Protein AF-W2SUY1-F1 (afdb_monomer)

Sequence (324 aa):
MSIPQQDLQQLREFLSVYNILTEKCFGSCIRDYNSRNLTEAEDNCVSRCIDKQMRVNRRLMLVFAEQAPKILFKQGEPTPTDLASMSIVSEHGFRLDGRRPHQIRNISASLGTIRDAEGSAYFEQGGTKVLCVVYGPYEGKRSKQLEDRCVINCIFSMTRFAGVERRQRVRADRKSMEIERLIEKTFEGAVLTHLFPTSQIDIYCQILQSDGSHLAACVNAASLAMSDAGIPMKGLVAAATCSIVDGQPVVDVNQREETDILPRLTLATLRGEDEVVLVELQNRVHVDHLPALMAAAKDTCKGVHECICAVIVDRLHRGAYFHR

Foldseek 3Di:
DDDDPVVVVVVVVVVVVVVVLVVVLCVPQDDDPPDPDDDPRSVVSSVVSVVVVVVVVVVVVVVCVVCVVVVCVVPPPPDPVVVVPPQCADPVQAGPVRDHLLDFADKDKAWCPDVVALFWMWIDGPQWTKTKGKHDQDQDDPVPFAQQFEQEWEQEDEDQPQDPHRDDDDPDDVVRVVLRVQLRQLVVQWAPGRVRGNTYMYMYMYIPHAFDPRSQRRLQRRLRRCVSSVGDTPAGKHKWKWWDGPLAIGTHATPVRPDLAIKIWIWIDGPLDPHTRDIDIHHDDDPVSVVVNSVSRSVVSSVRNVVSVVNVVVVVVVDDPVPD

Secondary structure (DSSP, 8-state):
-PPPHHHHHHHHHHHHHHHHHHHHHHHHH----SSSS--HHHHHHHHHHHHHHHHHHHHHHHHHHHHHHHHHHHS-PPPTTTTT-S-SB-TTS-BTTS--TT-PPPEEEEE---SSSSEEEEEEETTEEEEEEEEEEEE--GGG--SSSPEEEEEEEE-TTSSSS-----TT-HHHHHHHHHHHHHHHHHB-GGGSTTEEEEEEEEEEE--S-HHHHHHHHHHHHHHHTT--BSS-EEEEEEEEETTEEEES--TTT--TTS-EEEEEEETTSS-EEEEEEES---GGGHHHHHHHHHHHHHHHHHHHHHHHHHHHHH--STT-

Structure (mmCIF, N/CA/C/O backbone):
data_AF-W2SUY1-F1
#
_entry.id   AF-W2SUY1-F1
#
loop_
_atom_site.group_PDB
_atom_site.id
_atom_site.type_symbol
_atom_site.label_atom_id
_atom_site.label_alt_id
_atom_site.label_comp_id
_atom_site.label_asym_id
_atom_site.label_entity_id
_atom_site.label_seq_id
_atom_site.pdbx_PDB_ins_code
_atom_site.Cartn_x
_atom_site.Cartn_y
_atom_site.Cartn_z
_atom_site.occupancy
_atom_site.B_iso_or_equiv
_atom_site.auth_seq_id
_atom_site.auth_comp_id
_atom_site.auth_asym_id
_atom_site.auth_atom_id
_atom_site.pdbx_PDB_model_num
ATOM 1 N N . MET A 1 1 ? 44.590 31.527 -37.963 1.00 44.78 1 MET A N 1
ATOM 2 C CA . MET A 1 1 ? 45.162 30.341 -37.293 1.00 44.78 1 MET A CA 1
ATOM 3 C C . MET A 1 1 ? 44.269 30.008 -36.110 1.00 44.78 1 MET A C 1
ATOM 5 O O . MET A 1 1 ? 44.266 30.753 -35.142 1.00 44.78 1 MET A O 1
ATOM 9 N N . SER A 1 2 ? 43.428 28.984 -36.235 1.00 51.03 2 SER A N 1
ATOM 10 C CA . SER A 1 2 ? 42.582 28.483 -35.146 1.00 51.03 2 SER A CA 1
ATOM 11 C C . SER A 1 2 ? 43.442 27.664 -34.184 1.00 51.03 2 SER A C 1
ATOM 13 O O . SER A 1 2 ? 44.033 26.672 -34.604 1.00 51.03 2 SER A O 1
ATOM 15 N N . ILE A 1 3 ? 43.539 28.090 -32.923 1.00 58.00 3 ILE A N 1
ATOM 16 C CA . ILE A 1 3 ? 44.247 27.336 -31.880 1.00 58.00 3 ILE A CA 1
ATOM 17 C C . ILE A 1 3 ? 43.438 26.053 -31.598 1.00 58.00 3 ILE A C 1
ATOM 19 O O . ILE A 1 3 ? 42.230 26.162 -31.361 1.00 58.00 3 ILE A O 1
ATOM 23 N N . PRO A 1 4 ? 44.045 24.854 -31.649 1.00 65.44 4 PRO A N 1
ATOM 24 C CA . PRO A 1 4 ? 43.375 23.596 -31.332 1.00 65.44 4 PRO A CA 1
ATOM 25 C C . PRO A 1 4 ? 42.751 23.619 -29.930 1.00 65.44 4 PRO A C 1
ATOM 27 O O . PRO A 1 4 ? 43.371 24.036 -28.955 1.00 65.44 4 PRO A O 1
ATOM 30 N N . GLN A 1 5 ? 41.518 23.128 -29.805 1.00 64.50 5 GLN A N 1
ATOM 31 C CA . GLN A 1 5 ? 40.768 23.097 -28.539 1.00 64.50 5 GLN A CA 1
ATOM 32 C C . GLN A 1 5 ? 41.479 22.287 -27.432 1.00 64.50 5 GLN A C 1
ATOM 34 O O . GLN A 1 5 ? 41.317 22.589 -26.250 1.00 64.50 5 GLN A O 1
ATOM 39 N N . GLN A 1 6 ? 42.301 21.303 -27.816 1.00 67.12 6 GLN A N 1
ATOM 40 C CA . GLN A 1 6 ? 43.134 20.510 -26.905 1.00 67.12 6 GLN A CA 1
ATOM 41 C C . GLN A 1 6 ? 44.219 21.346 -26.211 1.00 67.12 6 GLN A C 1
ATOM 43 O O . GLN A 1 6 ? 44.438 21.172 -25.012 1.00 67.12 6 GLN A O 1
ATOM 48 N N . ASP A 1 7 ? 44.828 22.307 -26.908 1.00 69.06 7 ASP A N 1
ATOM 49 C CA . ASP A 1 7 ? 45.896 23.145 -26.348 1.00 69.06 7 ASP A CA 1
ATOM 50 C C . ASP A 1 7 ? 45.347 24.098 -25.276 1.00 69.06 7 ASP A C 1
ATOM 52 O O . ASP A 1 7 ? 45.981 24.354 -24.251 1.00 69.06 7 ASP A O 1
ATOM 56 N N . LEU A 1 8 ? 44.112 24.575 -25.464 1.00 74.88 8 LEU A N 1
ATOM 57 C CA . LEU A 1 8 ? 43.411 25.405 -24.481 1.00 74.88 8 LEU A CA 1
ATOM 58 C C . LEU A 1 8 ? 43.045 24.629 -23.211 1.00 74.88 8 LEU A C 1
ATOM 60 O O . LEU A 1 8 ? 43.051 25.199 -22.117 1.00 74.88 8 LEU A O 1
ATOM 64 N N . GLN A 1 9 ? 42.730 23.340 -23.338 1.00 73.50 9 GLN A N 1
ATOM 65 C CA . GLN A 1 9 ? 42.424 22.488 -22.193 1.00 73.50 9 GLN A CA 1
ATOM 66 C C . GLN A 1 9 ? 43.688 22.152 -21.395 1.00 73.50 9 GLN A C 1
ATOM 68 O O . GLN A 1 9 ? 43.698 22.331 -20.177 1.00 73.50 9 GLN A O 1
ATOM 73 N N . GLN A 1 10 ? 44.777 21.794 -22.078 1.00 76.94 10 GLN A N 1
ATOM 74 C CA . GLN A 1 10 ? 46.079 21.573 -21.442 1.00 76.94 10 GLN A CA 1
ATOM 75 C C . GLN A 1 10 ? 46.584 22.825 -20.714 1.00 76.94 10 GLN A C 1
ATOM 77 O O . GLN A 1 10 ? 47.087 22.734 -19.594 1.00 76.94 10 GLN A O 1
ATOM 82 N N . LEU A 1 11 ? 46.391 24.010 -21.302 1.00 80.75 11 LEU A N 1
ATOM 83 C CA . LEU A 1 11 ? 46.755 25.274 -20.665 1.00 80.75 11 LEU A CA 1
ATOM 84 C C . LEU A 1 11 ? 45.936 25.539 -19.391 1.00 80.75 11 LEU A C 1
ATOM 86 O O . LEU A 1 11 ? 46.492 25.970 -18.382 1.00 80.75 11 LEU A O 1
ATOM 90 N N . ARG A 1 12 ? 44.625 25.264 -19.407 1.00 80.44 12 ARG A N 1
ATOM 91 C CA . ARG A 1 12 ? 43.763 25.405 -18.218 1.00 80.44 12 ARG A CA 1
ATOM 92 C C . ARG A 1 12 ? 44.174 24.453 -17.100 1.00 80.44 12 ARG A C 1
ATOM 94 O O . ARG A 1 12 ? 44.251 24.870 -15.945 1.00 80.44 12 ARG A O 1
ATOM 101 N N . GLU A 1 13 ? 44.463 23.202 -17.439 1.00 78.25 13 GLU A N 1
ATOM 102 C CA . GLU A 1 13 ? 44.927 22.199 -16.481 1.00 78.25 13 GLU A CA 1
ATOM 103 C C . GLU A 1 13 ? 46.275 22.606 -15.875 1.00 78.25 13 GLU A C 1
ATOM 105 O O . GLU A 1 13 ? 46.415 22.624 -14.650 1.00 78.25 13 GLU A O 1
ATOM 110 N N . PHE A 1 14 ? 47.222 23.056 -16.701 1.00 84.06 14 PHE A N 1
ATOM 111 C CA . PHE A 1 14 ? 48.508 23.571 -16.237 1.00 84.06 14 PHE A CA 1
ATOM 112 C C . PHE A 1 14 ? 48.348 24.753 -15.274 1.00 84.06 14 PHE A C 1
ATOM 114 O O . PHE A 1 14 ? 48.927 24.742 -14.187 1.00 84.06 14 PHE A O 1
ATOM 121 N N . LEU A 1 15 ? 47.527 25.746 -15.630 1.00 84.81 15 LEU A N 1
ATOM 122 C CA . LEU A 1 15 ? 47.282 26.915 -14.782 1.00 84.81 15 LEU A CA 1
ATOM 123 C C . LEU A 1 15 ? 46.632 26.529 -13.448 1.00 84.81 15 LEU A C 1
ATOM 125 O O . LEU A 1 15 ? 46.989 27.084 -12.411 1.00 84.81 15 LEU A O 1
ATOM 129 N N . SER A 1 16 ? 45.721 25.552 -13.446 1.00 82.56 16 SER A N 1
ATOM 130 C CA . SER A 1 16 ? 45.092 25.069 -12.212 1.00 82.56 16 SER A CA 1
ATOM 131 C C . SER A 1 16 ? 46.102 24.409 -11.266 1.00 82.56 16 SER A C 1
ATOM 133 O O . SER A 1 16 ? 46.131 24.718 -10.074 1.00 82.56 16 SER A O 1
ATOM 135 N N . VAL A 1 17 ? 46.990 23.564 -11.801 1.00 81.25 17 VAL A N 1
ATOM 136 C CA . VAL A 1 17 ? 48.039 22.894 -11.022 1.00 81.25 17 VAL A CA 1
ATOM 137 C C . VAL A 1 17 ? 49.064 23.907 -10.526 1.00 81.25 17 VAL A C 1
ATOM 139 O O . VAL A 1 17 ? 49.466 23.837 -9.365 1.00 81.25 17 VAL A O 1
ATOM 142 N N . TYR A 1 18 ? 49.449 24.864 -11.373 1.00 85.69 18 TYR A N 1
ATOM 143 C CA . TYR A 1 18 ? 50.365 25.939 -11.011 1.00 85.69 18 TYR A CA 1
ATOM 144 C C . TYR A 1 18 ? 49.817 26.765 -9.844 1.00 85.69 18 TYR A C 1
ATOM 146 O O . TYR A 1 18 ? 50.517 26.929 -8.850 1.00 85.69 18 TYR A O 1
ATOM 154 N N . ASN A 1 19 ? 48.556 27.202 -9.912 1.00 86.69 19 ASN A N 1
ATOM 155 C CA . ASN A 1 19 ? 47.935 28.015 -8.862 1.00 86.69 19 ASN A CA 1
ATOM 156 C C . ASN A 1 19 ? 47.835 27.272 -7.519 1.00 86.69 19 ASN A C 1
ATOM 158 O O . ASN A 1 19 ? 48.139 27.835 -6.472 1.00 86.69 19 ASN A O 1
ATOM 162 N N . ILE A 1 20 ? 47.464 25.988 -7.537 1.00 85.00 20 ILE A N 1
ATOM 163 C CA . ILE A 1 20 ? 47.388 25.177 -6.310 1.00 85.00 20 ILE A CA 1
ATOM 164 C C . ILE A 1 20 ? 48.783 24.951 -5.714 1.00 85.00 20 ILE A C 1
ATOM 166 O O . ILE A 1 20 ? 48.956 24.917 -4.493 1.00 85.00 20 ILE A O 1
ATOM 170 N N . LEU A 1 21 ? 49.785 24.746 -6.572 1.00 86.69 21 LEU A N 1
ATOM 171 C CA . LEU A 1 21 ? 51.160 24.527 -6.148 1.00 86.69 21 LEU A CA 1
ATOM 172 C C . LEU A 1 21 ? 51.747 25.790 -5.514 1.00 86.69 21 LEU A C 1
ATOM 174 O O . LEU A 1 21 ? 52.323 25.704 -4.431 1.00 86.69 21 LEU A O 1
ATOM 178 N N . THR A 1 22 ? 51.580 26.947 -6.157 1.00 85.94 22 THR A N 1
ATOM 179 C CA . THR A 1 22 ? 52.107 28.221 -5.655 1.00 85.94 22 THR A CA 1
ATOM 180 C C . THR A 1 22 ? 51.488 28.591 -4.315 1.00 85.94 22 THR A C 1
ATOM 182 O O . THR A 1 22 ? 52.229 28.938 -3.399 1.00 85.94 22 THR A O 1
ATOM 185 N N . GLU A 1 23 ? 50.176 28.422 -4.145 1.00 88.94 23 GLU A N 1
ATOM 186 C CA . GLU A 1 23 ? 49.492 28.685 -2.875 1.00 88.94 23 GLU A CA 1
ATOM 187 C C . GLU A 1 23 ? 50.017 27.787 -1.739 1.00 88.94 23 GLU A C 1
ATOM 189 O O . GLU A 1 23 ? 50.346 28.264 -0.650 1.00 88.94 23 GLU A O 1
ATOM 194 N N . LYS A 1 24 ? 50.180 26.483 -1.995 1.00 87.31 24 LYS A N 1
ATOM 195 C CA . LYS A 1 24 ? 50.698 25.538 -0.990 1.00 87.31 24 LYS A CA 1
ATOM 196 C C . LYS A 1 24 ? 52.158 25.783 -0.639 1.00 87.31 24 LYS A C 1
ATOM 198 O O . LYS A 1 24 ? 52.524 25.691 0.536 1.00 87.31 24 LYS A O 1
ATOM 203 N N . CYS A 1 25 ? 52.993 26.068 -1.637 1.00 88.50 25 CYS A N 1
ATOM 204 C CA . CYS A 1 25 ? 54.396 26.399 -1.416 1.00 88.50 25 CYS A CA 1
ATOM 205 C C . CYS A 1 25 ? 54.522 27.707 -0.633 1.00 88.50 25 CYS A C 1
ATOM 207 O O . CYS A 1 25 ? 55.305 27.758 0.312 1.00 88.50 25 CYS A O 1
ATOM 209 N N . PHE A 1 26 ? 53.699 28.709 -0.945 1.00 89.00 26 PHE A N 1
ATOM 210 C CA . PHE A 1 26 ? 53.655 29.963 -0.203 1.00 89.00 26 PHE A CA 1
ATOM 211 C C . PHE A 1 26 ? 53.277 29.736 1.264 1.00 89.00 26 PHE A C 1
ATOM 213 O O . PHE A 1 26 ? 54.051 30.086 2.149 1.00 89.00 26 PHE A O 1
ATOM 220 N N . GLY A 1 27 ? 52.164 29.045 1.535 1.00 86.75 27 GLY A N 1
ATOM 221 C CA . GLY A 1 27 ? 51.700 28.813 2.908 1.00 86.75 27 GLY A CA 1
ATOM 222 C C . GLY A 1 27 ? 52.600 27.907 3.757 1.00 86.75 27 GLY A C 1
ATOM 223 O O . GLY A 1 27 ? 52.560 27.981 4.982 1.00 86.75 27 GLY A O 1
ATOM 224 N N . SER A 1 28 ? 53.408 27.043 3.133 1.00 87.00 28 SER A N 1
ATOM 225 C CA . SER A 1 28 ? 54.232 26.067 3.866 1.00 87.00 28 SER A CA 1
ATOM 226 C C . SER A 1 28 ? 55.699 26.474 4.007 1.00 87.00 28 SER A C 1
ATOM 228 O O . SER A 1 28 ? 56.339 26.112 5.001 1.00 87.00 28 SER A O 1
ATOM 230 N N . CYS A 1 29 ? 56.247 27.164 3.002 1.00 89.12 29 CYS A N 1
ATOM 231 C CA . CYS A 1 29 ? 57.677 27.446 2.914 1.00 89.12 29 CYS A CA 1
ATOM 232 C C . CYS A 1 29 ? 58.042 28.909 3.144 1.00 89.12 29 CYS A C 1
ATOM 234 O O . CYS A 1 29 ? 59.145 29.130 3.629 1.00 89.12 29 CYS A O 1
ATOM 236 N N . ILE A 1 30 ? 57.168 29.878 2.846 1.00 89.38 30 ILE A N 1
ATOM 237 C CA . ILE A 1 30 ? 57.475 31.294 3.084 1.00 89.38 30 ILE A CA 1
ATOM 238 C C . ILE A 1 30 ? 57.131 31.635 4.532 1.00 89.38 30 ILE A C 1
ATOM 240 O O . ILE A 1 30 ? 56.016 31.399 5.000 1.00 89.38 30 ILE A O 1
ATOM 244 N N . ARG A 1 31 ? 58.120 32.145 5.263 1.00 83.50 31 ARG A N 1
ATOM 245 C CA . ARG A 1 31 ? 58.019 32.465 6.692 1.00 83.50 31 ARG A CA 1
ATOM 246 C C . ARG A 1 31 ? 58.513 33.869 7.002 1.00 83.50 31 ARG A C 1
ATOM 248 O O . ARG A 1 31 ? 58.018 34.463 7.957 1.00 83.50 31 ARG A O 1
ATOM 255 N N . ASP A 1 32 ? 59.466 34.378 6.228 1.00 81.88 32 ASP A N 1
ATOM 256 C CA . ASP A 1 32 ? 59.996 35.724 6.377 1.00 81.88 32 ASP A CA 1
ATOM 257 C C . ASP A 1 32 ? 59.305 36.679 5.392 1.00 81.88 32 ASP A C 1
ATOM 259 O O . ASP A 1 32 ? 59.237 36.434 4.190 1.00 81.88 32 ASP A O 1
ATOM 263 N N . TYR A 1 33 ? 58.770 37.780 5.918 1.00 84.75 33 TYR A N 1
ATOM 264 C CA . TYR A 1 33 ? 58.083 38.821 5.144 1.00 84.75 33 TYR A CA 1
ATOM 265 C C . TYR A 1 33 ? 58.859 40.143 5.140 1.00 84.75 33 TYR A C 1
ATOM 267 O O . TYR A 1 33 ? 58.363 41.157 4.651 1.00 84.75 33 TYR A O 1
ATOM 275 N N . ASN A 1 34 ? 60.078 40.151 5.687 1.00 85.25 34 ASN A N 1
ATOM 276 C CA . ASN A 1 34 ? 60.884 41.362 5.822 1.00 85.25 34 ASN A CA 1
ATOM 277 C C . ASN A 1 34 ? 61.605 41.759 4.527 1.00 85.25 34 ASN A C 1
ATOM 279 O O . ASN A 1 34 ? 62.177 42.846 4.449 1.00 85.25 34 ASN A O 1
ATOM 283 N N . SER A 1 35 ? 61.589 40.905 3.499 1.00 80.38 35 SER A N 1
ATOM 284 C CA . SER A 1 35 ? 62.197 41.202 2.206 1.00 80.38 35 SER A CA 1
ATOM 285 C C . SER A 1 35 ? 61.347 40.682 1.046 1.00 80.38 35 SER A C 1
ATOM 287 O O . SER A 1 35 ? 60.518 39.792 1.204 1.00 80.38 35 SER A O 1
ATOM 289 N N . ARG A 1 36 ? 61.535 41.269 -0.141 1.00 79.50 36 ARG A N 1
ATOM 290 C CA . ARG A 1 36 ? 60.794 40.895 -1.357 1.00 79.50 36 ARG A CA 1
ATOM 291 C C . ARG A 1 36 ? 61.316 39.606 -2.008 1.00 79.50 36 ARG A C 1
ATOM 293 O O . ARG A 1 36 ? 60.629 39.042 -2.855 1.00 79.50 36 ARG A O 1
ATOM 300 N N . ASN A 1 37 ? 62.519 39.171 -1.642 1.00 84.69 37 ASN A N 1
ATOM 301 C CA . ASN A 1 37 ? 63.161 37.991 -2.210 1.00 84.69 37 ASN A CA 1
ATOM 302 C C . ASN A 1 37 ? 63.111 36.839 -1.205 1.00 84.69 37 ASN A C 1
ATOM 304 O O . ASN A 1 37 ? 63.137 37.064 0.001 1.00 84.69 37 ASN A O 1
ATOM 308 N N . LEU A 1 38 ? 63.070 35.609 -1.713 1.00 83.69 38 LEU A N 1
ATOM 309 C CA . LEU A 1 38 ? 63.159 34.420 -0.872 1.00 83.69 38 LEU A CA 1
ATOM 310 C C . LEU A 1 38 ? 64.542 34.336 -0.229 1.00 83.69 38 LEU A C 1
ATOM 312 O O . LEU A 1 38 ? 65.559 34.562 -0.889 1.00 83.69 38 LEU A O 1
ATOM 316 N N . THR A 1 39 ? 64.578 33.972 1.048 1.00 88.06 39 THR A N 1
ATOM 317 C CA . THR A 1 39 ? 65.831 33.592 1.705 1.00 88.06 39 THR A CA 1
ATOM 318 C C . THR A 1 39 ? 66.302 32.223 1.199 1.00 88.06 39 THR A C 1
ATOM 320 O O . THR A 1 39 ? 65.501 31.405 0.746 1.00 88.06 39 THR A O 1
ATOM 323 N N . GLU A 1 40 ? 67.600 31.917 1.305 1.00 87.19 40 GLU A N 1
ATOM 324 C CA . GLU A 1 40 ? 68.147 30.625 0.842 1.00 87.19 40 GLU A CA 1
ATOM 325 C C . GLU A 1 40 ? 67.468 29.411 1.503 1.00 87.19 40 GLU A C 1
ATOM 327 O O . GLU A 1 40 ? 67.333 28.347 0.896 1.00 87.19 40 GLU A O 1
ATOM 332 N N . ALA A 1 41 ? 67.010 29.549 2.751 1.00 86.75 41 ALA A N 1
ATOM 333 C CA . ALA A 1 41 ? 66.275 28.497 3.449 1.00 86.75 41 ALA A CA 1
ATOM 334 C C . ALA A 1 41 ? 64.871 28.273 2.856 1.00 86.75 41 ALA A C 1
ATOM 336 O O . ALA A 1 41 ? 64.421 27.129 2.741 1.00 86.75 41 ALA A O 1
ATOM 337 N N . GLU A 1 42 ? 64.190 29.348 2.457 1.00 89.88 42 GLU A N 1
ATOM 338 C CA . GLU A 1 42 ? 62.865 29.292 1.834 1.00 89.88 42 GLU A CA 1
ATOM 339 C C . GLU A 1 42 ? 62.948 28.756 0.408 1.00 89.88 42 GLU A C 1
ATOM 341 O O . GLU A 1 42 ? 62.149 27.897 0.045 1.00 89.88 42 GLU A O 1
ATOM 346 N N . ASP A 1 43 ? 63.953 29.165 -0.368 1.00 89.75 43 ASP A N 1
ATOM 347 C CA . ASP A 1 43 ? 64.154 28.689 -1.741 1.00 89.75 43 ASP A CA 1
ATOM 348 C C . ASP A 1 43 ? 64.441 27.175 -1.788 1.00 89.75 43 ASP A C 1
ATOM 350 O O . ASP A 1 43 ? 63.826 26.410 -2.544 1.00 89.75 43 ASP A O 1
ATOM 354 N N . ASN A 1 44 ? 65.276 26.697 -0.858 1.00 91.50 44 ASN A N 1
ATOM 355 C CA . ASN A 1 44 ? 65.507 25.267 -0.654 1.00 91.50 44 ASN A CA 1
ATOM 356 C C . ASN A 1 44 ? 64.234 24.518 -0.215 1.00 91.50 44 ASN A C 1
ATOM 358 O O . ASN A 1 44 ? 64.015 23.371 -0.623 1.00 91.50 44 ASN A O 1
ATOM 362 N N . CYS A 1 45 ? 63.383 25.137 0.612 1.00 90.75 45 CYS A N 1
ATOM 363 C CA . CYS A 1 45 ? 62.099 24.557 1.009 1.00 90.75 45 CYS A CA 1
ATOM 364 C C . CYS A 1 45 ? 61.140 24.462 -0.179 1.00 90.75 45 CYS A C 1
ATOM 366 O O . CYS A 1 45 ? 60.576 23.391 -0.412 1.00 90.75 45 CYS A O 1
ATOM 368 N N . VAL A 1 46 ? 60.977 25.546 -0.944 1.00 91.06 46 VAL A N 1
ATOM 369 C CA . VAL A 1 46 ? 60.079 25.618 -2.104 1.00 91.06 46 VAL A CA 1
ATOM 370 C C . VAL A 1 46 ? 60.473 24.564 -3.135 1.00 91.06 46 VAL A C 1
ATOM 372 O O . VAL A 1 46 ? 59.622 23.769 -3.533 1.00 91.06 46 VAL A O 1
ATOM 375 N N . SER A 1 47 ? 61.760 24.453 -3.468 1.00 89.50 47 SER A N 1
ATOM 376 C CA . SER A 1 47 ? 62.264 23.447 -4.414 1.00 89.50 47 SER A CA 1
ATOM 377 C C . SER A 1 47 ? 61.946 22.012 -3.969 1.00 89.50 47 SER A C 1
ATOM 379 O O . SER A 1 47 ? 61.408 21.211 -4.737 1.00 89.50 47 SER A O 1
ATOM 381 N N . ARG A 1 48 ? 62.176 21.686 -2.688 1.00 90.94 48 ARG A N 1
ATOM 382 C CA . ARG A 1 48 ? 61.832 20.364 -2.130 1.00 90.94 48 ARG A CA 1
ATOM 383 C C . ARG A 1 48 ? 60.321 20.127 -2.064 1.00 90.94 48 ARG A C 1
ATOM 385 O O . ARG A 1 48 ? 59.872 18.990 -2.216 1.00 90.94 48 ARG A O 1
ATOM 392 N N . CYS A 1 49 ? 59.539 21.175 -1.815 1.00 90.56 49 CYS A N 1
ATOM 393 C CA . CYS A 1 49 ? 58.082 21.116 -1.747 1.00 90.56 49 CYS A CA 1
ATOM 394 C C . CYS A 1 49 ? 57.477 20.821 -3.127 1.00 90.56 49 CYS A C 1
ATOM 396 O O . CYS A 1 49 ? 56.647 19.917 -3.246 1.00 90.56 49 CYS A O 1
ATOM 398 N N . ILE A 1 50 ? 57.968 21.495 -4.172 1.00 89.12 50 ILE A N 1
ATOM 399 C CA . ILE A 1 50 ? 57.573 21.264 -5.567 1.00 89.12 50 ILE A CA 1
ATOM 400 C C . ILE A 1 50 ? 57.890 19.828 -5.985 1.00 89.12 50 ILE A C 1
ATOM 402 O O . ILE A 1 50 ? 57.002 19.114 -6.456 1.00 89.12 50 ILE A O 1
ATOM 406 N N . ASP A 1 51 ? 59.114 19.363 -5.734 1.00 88.94 51 ASP A N 1
ATOM 407 C CA . ASP A 1 51 ? 59.521 17.992 -6.050 1.00 88.94 51 ASP A CA 1
ATOM 408 C C . ASP A 1 51 ? 58.646 16.952 -5.350 1.00 88.94 51 ASP A C 1
ATOM 410 O O . ASP A 1 51 ? 58.224 15.955 -5.948 1.00 88.94 51 ASP A O 1
ATOM 414 N N . LYS A 1 52 ? 58.344 17.180 -4.069 1.00 89.06 52 LYS A N 1
ATOM 415 C CA . LYS A 1 52 ? 57.466 16.300 -3.300 1.00 89.06 52 LYS A CA 1
ATOM 416 C C . LYS A 1 52 ? 56.060 16.284 -3.894 1.00 89.06 52 LYS A C 1
ATOM 418 O O . LYS A 1 52 ? 55.499 15.202 -4.065 1.00 89.06 52 LYS A O 1
ATOM 423 N N . GLN A 1 53 ? 55.516 17.443 -4.255 1.00 84.75 53 GLN A N 1
ATOM 424 C CA . GLN A 1 53 ? 54.178 17.553 -4.827 1.00 84.75 53 GLN A CA 1
ATOM 425 C C . GLN A 1 53 ? 54.084 16.875 -6.201 1.00 84.75 53 GLN A C 1
ATOM 427 O O . GLN A 1 53 ? 53.133 16.133 -6.449 1.00 84.75 53 GLN A O 1
ATOM 432 N N . MET A 1 54 ? 55.095 17.031 -7.061 1.00 84.62 54 MET A N 1
ATOM 433 C CA . MET A 1 54 ? 55.139 16.358 -8.364 1.00 84.62 54 MET A CA 1
ATOM 434 C C . MET A 1 54 ? 55.249 14.836 -8.222 1.00 84.62 54 MET A C 1
ATOM 436 O O . MET A 1 54 ? 54.559 14.094 -8.924 1.00 84.62 54 MET A O 1
ATOM 440 N N . ARG A 1 55 ? 56.050 14.339 -7.267 1.00 86.44 55 ARG A N 1
ATOM 441 C CA . ARG A 1 55 ? 56.144 12.895 -6.981 1.00 86.44 55 ARG A CA 1
ATOM 442 C C . ARG A 1 55 ? 54.835 12.326 -6.440 1.00 86.44 55 ARG A C 1
ATOM 444 O O . ARG A 1 55 ? 54.451 11.226 -6.835 1.00 86.44 55 ARG A O 1
ATOM 451 N N . VAL A 1 56 ? 54.146 13.060 -5.563 1.00 83.81 56 VAL A N 1
ATOM 452 C CA . VAL A 1 56 ? 52.836 12.660 -5.030 1.00 83.81 56 VAL A CA 1
ATOM 453 C C . VAL A 1 56 ? 51.796 12.624 -6.142 1.00 83.81 56 VAL A C 1
ATOM 455 O O . VAL A 1 56 ? 51.159 11.590 -6.306 1.00 83.81 56 VAL A O 1
ATOM 458 N N . ASN A 1 57 ? 51.680 13.679 -6.953 1.00 79.06 57 ASN A N 1
ATOM 459 C CA . ASN A 1 57 ? 50.736 13.716 -8.072 1.00 79.06 57 ASN A CA 1
ATOM 460 C C . ASN A 1 57 ? 51.001 12.584 -9.074 1.00 79.06 57 ASN A C 1
ATOM 462 O O . ASN A 1 57 ? 50.073 11.880 -9.464 1.00 79.06 57 ASN A O 1
ATOM 466 N N . ARG A 1 58 ? 52.269 12.322 -9.424 1.00 82.19 58 ARG A N 1
ATOM 467 C CA . ARG A 1 58 ? 52.635 11.203 -10.308 1.00 82.19 58 ARG A CA 1
ATOM 468 C C . ARG A 1 58 ? 52.239 9.849 -9.718 1.00 82.19 58 ARG A C 1
ATOM 470 O O . ARG A 1 58 ? 51.706 9.003 -10.430 1.00 82.19 58 ARG A O 1
ATOM 477 N N . ARG A 1 59 ? 52.478 9.634 -8.421 1.00 84.06 59 ARG A N 1
ATOM 478 C CA . ARG A 1 59 ? 52.102 8.389 -7.735 1.00 84.06 59 ARG A CA 1
ATOM 479 C C . ARG A 1 59 ? 50.586 8.235 -7.635 1.00 84.06 59 ARG A C 1
ATOM 481 O O . ARG A 1 59 ? 50.088 7.133 -7.824 1.00 84.06 59 ARG A O 1
ATOM 488 N N . LEU A 1 60 ? 49.865 9.325 -7.381 1.00 81.69 60 LEU A N 1
ATOM 489 C CA . LEU A 1 60 ? 48.408 9.334 -7.304 1.00 81.69 60 LEU A CA 1
ATOM 490 C C . LEU A 1 60 ? 47.788 8.974 -8.658 1.00 81.69 60 LEU A C 1
ATOM 492 O O . LEU A 1 60 ? 46.895 8.141 -8.697 1.00 81.69 60 LEU A O 1
ATOM 496 N N . MET A 1 61 ? 48.329 9.503 -9.761 1.00 76.88 61 MET A N 1
ATOM 497 C CA . MET A 1 61 ? 47.885 9.162 -11.120 1.00 76.88 61 MET A CA 1
ATOM 498 C C . MET A 1 61 ? 48.125 7.690 -11.467 1.00 76.88 61 MET A C 1
ATOM 500 O O . MET A 1 61 ? 47.267 7.061 -12.077 1.00 76.88 61 MET A O 1
ATOM 504 N N . LEU A 1 62 ? 49.254 7.112 -11.043 1.00 80.19 62 LEU A N 1
ATOM 505 C CA . LEU A 1 62 ? 49.533 5.684 -11.244 1.00 80.19 62 LEU A CA 1
ATOM 506 C C . LEU A 1 62 ? 48.575 4.794 -10.443 1.00 80.19 62 LEU A C 1
ATOM 508 O O . LEU A 1 62 ? 48.034 3.834 -10.982 1.00 80.19 62 LEU A O 1
ATOM 512 N N . VAL A 1 63 ? 48.324 5.136 -9.176 1.00 80.56 63 VAL A N 1
ATOM 513 C CA . VAL A 1 63 ? 47.359 4.409 -8.337 1.00 80.56 63 VAL A CA 1
ATOM 514 C C . VAL A 1 63 ? 45.942 4.565 -8.887 1.00 80.56 63 VAL A C 1
ATOM 516 O O . VAL A 1 63 ? 45.197 3.593 -8.906 1.00 80.56 63 VAL A O 1
ATOM 519 N N . PHE A 1 64 ? 45.577 5.747 -9.388 1.00 75.81 64 PHE A N 1
ATOM 520 C CA . PHE A 1 64 ? 44.282 5.978 -10.021 1.00 75.81 64 PHE A CA 1
ATOM 521 C C . PHE A 1 64 ? 44.135 5.148 -11.300 1.00 75.81 64 PHE A C 1
ATOM 523 O O . PHE A 1 64 ? 43.128 4.475 -11.460 1.00 75.81 64 PHE A O 1
ATOM 530 N N . ALA A 1 65 ? 45.154 5.095 -12.162 1.00 75.75 65 ALA A N 1
ATOM 531 C CA . ALA A 1 65 ? 45.136 4.255 -13.360 1.00 75.75 65 ALA A CA 1
ATOM 532 C C . ALA A 1 65 ? 45.006 2.753 -13.034 1.00 75.75 65 ALA A C 1
ATOM 534 O O . ALA A 1 65 ? 44.364 2.015 -13.777 1.00 75.75 65 ALA A O 1
ATOM 535 N N . GLU A 1 66 ? 45.577 2.296 -11.915 1.00 76.12 66 GLU A N 1
ATOM 536 C CA . GLU A 1 66 ? 45.515 0.890 -11.502 1.00 76.12 66 GLU A CA 1
ATOM 537 C C . GLU A 1 66 ? 44.225 0.525 -10.741 1.00 76.12 66 GLU A C 1
ATOM 539 O O . GLU A 1 66 ? 43.721 -0.597 -10.849 1.00 76.12 66 GLU A O 1
ATOM 544 N N . GLN A 1 67 ? 43.689 1.451 -9.940 1.00 71.62 67 GLN A N 1
ATOM 545 C CA . GLN A 1 67 ? 42.525 1.214 -9.083 1.00 71.62 67 GLN A CA 1
ATOM 546 C C . GLN A 1 67 ? 41.202 1.642 -9.709 1.00 71.62 67 GLN A C 1
ATOM 548 O O . GLN A 1 67 ? 40.193 1.005 -9.414 1.00 71.62 67 GLN A O 1
ATOM 553 N N . ALA A 1 68 ? 41.185 2.649 -10.588 1.00 66.44 68 ALA A N 1
ATOM 554 C CA . ALA A 1 68 ? 39.979 3.078 -11.292 1.00 66.44 68 ALA A CA 1
ATOM 555 C C . ALA A 1 68 ? 39.262 1.903 -11.973 1.00 66.44 68 ALA A C 1
ATOM 557 O O . ALA A 1 68 ? 38.093 1.703 -11.653 1.00 66.44 68 ALA A O 1
ATOM 558 N N . PRO A 1 69 ? 39.918 1.044 -12.784 1.00 58.75 69 PRO A N 1
ATOM 559 C CA . PRO A 1 69 ? 39.234 -0.110 -13.361 1.00 58.75 69 PRO A CA 1
ATOM 560 C C . PRO A 1 69 ? 38.741 -1.092 -12.285 1.00 58.75 69 PRO A C 1
ATOM 562 O O . PRO A 1 69 ? 37.649 -1.627 -12.404 1.00 58.75 69 PRO A O 1
ATOM 565 N N . LYS A 1 70 ? 39.469 -1.300 -11.181 1.00 64.25 70 LYS A N 1
ATOM 566 C CA . LYS A 1 70 ? 39.052 -2.229 -10.107 1.00 64.25 70 LYS A CA 1
ATOM 567 C C . LYS A 1 70 ? 37.827 -1.732 -9.321 1.00 64.25 70 LYS A C 1
ATOM 569 O O . LYS A 1 70 ? 37.063 -2.556 -8.822 1.00 64.25 70 LYS A O 1
ATOM 574 N N . ILE A 1 71 ? 37.643 -0.417 -9.205 1.00 58.00 71 ILE A N 1
ATOM 575 C CA . ILE A 1 71 ? 36.462 0.212 -8.593 1.00 58.00 71 ILE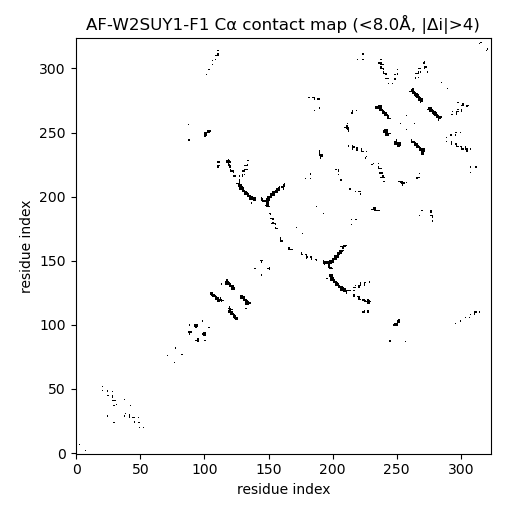 A CA 1
ATOM 576 C C . ILE A 1 71 ? 35.297 0.222 -9.599 1.00 58.00 71 ILE A C 1
ATOM 578 O O . ILE A 1 71 ? 34.205 -0.212 -9.243 1.00 58.00 71 ILE A O 1
ATOM 582 N N . LEU A 1 72 ? 35.565 0.566 -10.865 1.00 51.12 72 LEU A N 1
ATOM 583 C CA . LEU A 1 72 ? 34.613 0.517 -11.988 1.00 51.12 72 LEU A CA 1
ATOM 584 C C . LEU A 1 72 ? 34.106 -0.897 -12.325 1.00 51.12 72 LEU A C 1
ATOM 586 O O . LEU A 1 72 ? 33.019 -1.027 -12.858 1.00 51.12 72 LEU A O 1
ATOM 590 N N . PHE A 1 73 ? 34.854 -1.965 -12.032 1.00 49.62 73 PHE A N 1
ATOM 591 C CA . PHE A 1 73 ? 34.3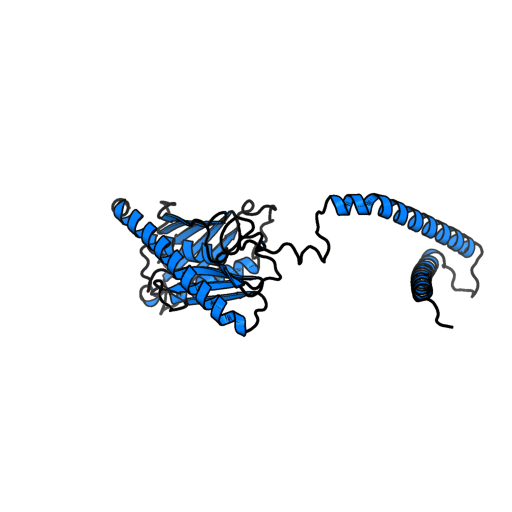82 -3.346 -12.226 1.00 49.62 73 PHE A CA 1
ATOM 592 C C . PHE A 1 73 ? 33.700 -3.940 -10.980 1.00 49.62 73 PHE A C 1
ATOM 594 O O . PHE A 1 73 ? 32.981 -4.931 -11.097 1.00 49.62 73 PHE A O 1
ATOM 601 N N . LYS A 1 74 ? 33.908 -3.369 -9.781 1.00 53.03 74 LYS A N 1
ATOM 602 C CA . LYS A 1 74 ? 33.183 -3.770 -8.556 1.00 53.03 74 LYS A CA 1
ATOM 603 C C . LYS A 1 74 ? 31.857 -3.035 -8.389 1.00 53.03 74 LYS A C 1
ATOM 605 O O . LYS A 1 74 ? 30.941 -3.586 -7.785 1.00 53.03 74 LYS A O 1
ATOM 610 N N . GLN A 1 75 ? 31.751 -1.830 -8.932 1.00 44.34 75 GLN A N 1
ATOM 611 C CA . GLN A 1 75 ? 30.481 -1.185 -9.208 1.00 44.34 75 GLN A CA 1
ATOM 612 C C . GLN A 1 75 ? 30.128 -1.487 -10.656 1.00 44.34 75 GLN A C 1
ATOM 614 O O . GLN A 1 75 ? 30.567 -0.789 -11.558 1.00 44.34 75 GLN A O 1
ATOM 619 N N . GLY A 1 76 ? 29.321 -2.520 -10.887 1.00 41.84 76 GLY A N 1
ATOM 620 C CA . GLY A 1 76 ? 28.496 -2.555 -12.089 1.00 41.84 76 GLY A CA 1
ATOM 621 C C . GLY A 1 76 ? 27.487 -1.407 -12.030 1.00 41.84 76 GLY A C 1
ATOM 622 O O . GLY A 1 76 ? 26.309 -1.639 -11.793 1.00 41.84 76 GLY A O 1
ATOM 623 N N . GLU A 1 77 ? 27.964 -0.174 -12.168 1.00 39.97 77 GLU A N 1
ATOM 624 C CA . GLU A 1 77 ? 27.155 0.967 -12.556 1.00 39.97 77 GLU A CA 1
ATOM 625 C C . GLU A 1 77 ? 27.204 1.013 -14.086 1.00 39.97 77 GLU A C 1
ATOM 627 O O . GLU A 1 77 ? 28.292 1.115 -14.664 1.00 39.97 77 GLU A O 1
ATOM 632 N N . PRO A 1 78 ? 26.055 0.871 -14.767 1.00 39.00 78 PRO A N 1
ATOM 633 C CA . PRO A 1 78 ? 25.990 1.072 -16.204 1.00 39.00 78 PRO A CA 1
ATOM 634 C C . PRO A 1 78 ? 26.458 2.490 -16.535 1.00 39.00 78 PRO A C 1
ATOM 636 O O . PRO A 1 78 ? 26.335 3.411 -15.724 1.00 39.00 78 PRO A O 1
ATOM 639 N N . THR A 1 79 ? 26.980 2.686 -17.743 1.00 38.47 79 THR A N 1
ATOM 640 C CA . THR A 1 79 ? 27.287 4.032 -18.229 1.00 38.47 79 THR A CA 1
ATOM 641 C C . THR A 1 79 ? 26.027 4.924 -18.159 1.00 38.47 79 THR A C 1
ATOM 643 O O . THR A 1 79 ? 24.906 4.407 -18.223 1.00 38.47 79 THR A O 1
ATOM 646 N N . PRO A 1 80 ? 26.146 6.266 -18.070 1.00 43.00 80 PRO A N 1
ATOM 647 C CA . PRO A 1 80 ? 24.982 7.167 -18.034 1.00 43.00 80 PRO A CA 1
ATOM 648 C C . PRO A 1 80 ? 24.076 7.056 -19.274 1.00 43.00 80 PRO A C 1
ATOM 650 O O . PRO A 1 80 ? 22.943 7.527 -19.260 1.00 43.00 80 PRO A O 1
ATOM 653 N N . THR A 1 81 ? 24.575 6.434 -20.342 1.00 42.06 81 THR A N 1
ATOM 654 C CA . THR A 1 81 ? 23.849 6.093 -21.569 1.00 42.06 81 THR A CA 1
ATOM 655 C C . THR A 1 81 ? 23.176 4.715 -21.532 1.00 42.06 81 THR A C 1
ATOM 657 O O . THR A 1 81 ? 22.192 4.528 -22.239 1.00 42.06 81 THR A O 1
ATOM 660 N N . ASP A 1 82 ? 23.627 3.787 -20.681 1.00 35.38 82 ASP A N 1
ATOM 661 C CA . ASP A 1 82 ? 23.065 2.428 -20.568 1.00 35.38 82 ASP A CA 1
ATOM 662 C C . ASP A 1 82 ? 21.978 2.308 -19.484 1.00 35.38 82 ASP A C 1
ATOM 664 O O . ASP A 1 82 ? 21.095 1.457 -19.570 1.00 35.38 82 ASP A O 1
ATOM 668 N N . LEU A 1 83 ? 21.968 3.198 -18.483 1.00 44.00 83 LEU A N 1
ATOM 669 C CA . LEU A 1 83 ? 20.846 3.312 -17.532 1.00 44.00 83 LEU A CA 1
ATOM 670 C C . LEU A 1 83 ? 19.548 3.786 -18.204 1.00 44.00 83 LEU A C 1
ATOM 672 O O . LEU A 1 83 ? 18.462 3.521 -17.697 1.00 44.00 83 LEU A O 1
ATOM 676 N N . ALA A 1 84 ? 19.658 4.457 -19.352 1.00 38.94 84 ALA A N 1
ATOM 677 C CA . ALA A 1 84 ? 18.520 4.852 -20.173 1.00 38.94 84 ALA A CA 1
ATOM 678 C C . ALA A 1 84 ? 18.038 3.735 -21.122 1.00 38.94 84 ALA A C 1
ATOM 680 O O . ALA A 1 84 ? 17.003 3.904 -21.760 1.00 38.94 84 ALA A O 1
ATOM 681 N N . SER A 1 85 ? 18.759 2.611 -21.233 1.00 40.22 85 SER A N 1
ATOM 682 C CA . SER A 1 85 ? 18.485 1.559 -22.224 1.00 40.22 85 SER A CA 1
ATOM 683 C C . SER A 1 85 ? 18.339 0.147 -21.643 1.00 40.22 85 SER A C 1
ATOM 685 O O . SER A 1 85 ? 18.235 -0.814 -22.402 1.00 40.22 85 SER A O 1
ATOM 687 N N . MET A 1 86 ? 18.211 -0.015 -20.320 1.00 49.78 86 MET A N 1
ATOM 688 C CA . MET A 1 86 ? 17.433 -1.148 -19.802 1.00 49.78 86 MET A CA 1
ATOM 689 C C . MET A 1 86 ? 15.956 -0.789 -19.925 1.00 49.78 86 MET A C 1
ATOM 691 O O . MET A 1 86 ? 15.327 -0.323 -18.978 1.00 49.78 86 MET A O 1
ATOM 695 N N . SER A 1 87 ? 15.415 -0.973 -21.127 1.00 62.47 87 SER A N 1
ATOM 696 C CA . SER A 1 87 ? 13.989 -0.830 -21.384 1.00 62.47 87 SER A CA 1
ATOM 697 C C . SER A 1 87 ? 13.231 -1.754 -20.422 1.00 62.47 87 SER A C 1
ATOM 699 O O . SER A 1 87 ? 13.344 -2.981 -20.497 1.00 62.47 87 SER A O 1
ATOM 701 N N . ILE A 1 88 ? 12.487 -1.172 -19.474 1.00 72.75 88 ILE A N 1
ATOM 702 C CA . ILE A 1 88 ? 11.703 -1.918 -18.466 1.00 72.75 88 ILE A CA 1
ATOM 703 C C . ILE A 1 88 ? 10.767 -2.919 -19.142 1.00 72.75 88 ILE A C 1
ATOM 705 O O . ILE A 1 88 ? 10.500 -4.003 -18.618 1.00 72.75 88 ILE A O 1
ATOM 709 N N . VAL A 1 89 ? 10.304 -2.544 -20.329 1.00 78.44 89 VAL A N 1
ATOM 710 C CA . VAL A 1 89 ? 9.574 -3.392 -21.251 1.00 78.44 89 VAL A CA 1
ATOM 711 C C . VAL A 1 89 ? 10.539 -3.801 -22.363 1.00 78.44 89 VAL A C 1
ATOM 713 O O . VAL A 1 89 ? 11.132 -2.959 -23.026 1.00 78.44 89 VAL A O 1
ATOM 716 N N . SER A 1 90 ? 10.725 -5.104 -22.556 1.00 79.56 90 SER A N 1
ATOM 717 C CA . SER A 1 90 ? 11.436 -5.656 -23.712 1.00 79.56 90 SER A CA 1
ATOM 718 C C . SER A 1 90 ? 10.709 -5.284 -25.008 1.00 79.56 90 SER A C 1
ATOM 720 O O . SER A 1 90 ? 9.488 -5.135 -25.004 1.00 79.56 90 SER A O 1
ATOM 722 N N . GLU A 1 91 ? 11.413 -5.261 -26.144 1.00 76.12 91 GLU A N 1
ATOM 723 C CA . GLU A 1 91 ? 10.812 -5.117 -27.485 1.00 76.12 91 GLU A CA 1
ATOM 724 C C . GLU A 1 91 ? 9.641 -6.088 -27.735 1.00 76.12 91 GLU A C 1
ATOM 726 O O . GLU A 1 91 ? 8.727 -5.800 -28.501 1.00 76.12 91 GLU A O 1
ATOM 731 N N . HIS A 1 92 ? 9.635 -7.232 -27.043 1.00 77.06 92 HIS A N 1
ATOM 732 C CA . HIS A 1 92 ? 8.605 -8.264 -27.148 1.00 77.06 92 HIS A CA 1
ATOM 733 C C . HIS A 1 92 ? 7.359 -7.975 -26.282 1.00 77.06 92 HIS A C 1
ATOM 735 O O . HIS A 1 92 ? 6.456 -8.807 -26.209 1.00 77.06 92 HIS A O 1
ATOM 741 N N . GLY A 1 93 ? 7.297 -6.825 -25.599 1.00 81.62 93 GLY A N 1
ATOM 742 C CA . GLY A 1 93 ? 6.166 -6.415 -24.760 1.00 81.62 93 GLY A CA 1
ATOM 743 C C . GLY A 1 93 ? 6.103 -7.097 -23.388 1.00 81.62 93 GLY A C 1
ATOM 744 O O . GLY A 1 93 ? 5.050 -7.095 -22.748 1.00 81.62 93 GLY A O 1
ATOM 745 N N . PHE A 1 94 ? 7.208 -7.692 -22.933 1.00 86.50 94 PHE A N 1
ATOM 746 C CA . PHE A 1 94 ? 7.318 -8.340 -21.624 1.00 86.50 94 PHE A CA 1
ATOM 747 C C . PHE A 1 94 ? 8.215 -7.541 -20.685 1.00 86.50 94 PHE A C 1
ATOM 749 O O . PHE A 1 94 ? 9.230 -6.988 -21.103 1.00 86.50 94 PHE A O 1
ATOM 756 N N . ARG A 1 95 ? 7.854 -7.514 -19.402 1.00 86.50 95 ARG A N 1
ATOM 757 C CA . ARG A 1 95 ? 8.677 -6.939 -18.329 1.00 86.50 95 ARG A CA 1
ATOM 758 C C . ARG A 1 95 ? 9.818 -7.877 -17.942 1.00 86.50 95 ARG A C 1
ATOM 760 O O . ARG A 1 95 ? 9.816 -9.051 -18.311 1.00 86.50 95 ARG A O 1
ATOM 767 N N . LEU A 1 96 ? 10.738 -7.382 -17.114 1.00 83.25 96 LEU A N 1
ATOM 768 C CA . LEU A 1 96 ? 11.861 -8.158 -16.565 1.00 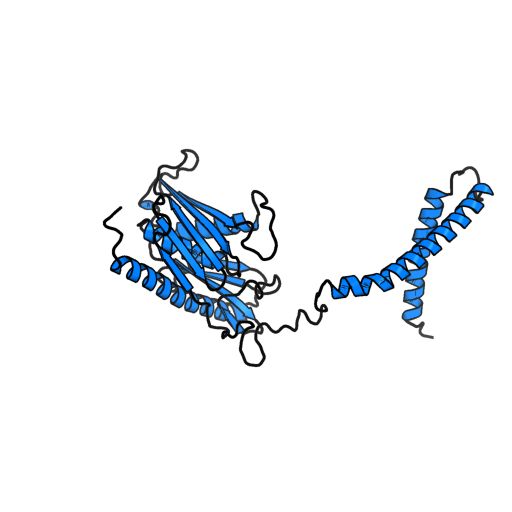83.25 96 LEU A CA 1
ATOM 769 C C . LEU A 1 96 ? 11.426 -9.454 -15.851 1.00 83.25 96 LEU A C 1
ATOM 771 O O . LEU A 1 96 ? 12.165 -10.434 -15.862 1.00 83.25 96 LEU A O 1
ATOM 775 N N . ASP A 1 97 ? 10.220 -9.481 -15.277 1.00 82.75 97 ASP A N 1
ATOM 776 C CA . ASP A 1 97 ? 9.662 -10.666 -14.605 1.00 82.75 97 ASP A CA 1
ATOM 777 C C . ASP A 1 97 ? 8.897 -11.619 -15.547 1.00 82.75 97 ASP A C 1
ATOM 779 O O . ASP A 1 97 ? 8.325 -12.608 -15.093 1.00 82.75 97 ASP A O 1
ATOM 783 N N . GLY A 1 98 ? 8.781 -11.290 -16.838 1.00 84.62 98 GLY A N 1
ATOM 784 C CA . GLY A 1 98 ? 7.966 -12.031 -17.811 1.00 84.62 98 GLY A CA 1
ATOM 785 C C . GLY A 1 98 ? 6.467 -11.694 -17.803 1.00 84.62 98 GLY A C 1
ATOM 786 O O . GLY A 1 98 ? 5.693 -12.319 -18.525 1.00 84.62 98 GLY A O 1
ATOM 787 N N . ARG A 1 99 ? 6.032 -10.699 -17.019 1.00 89.56 99 ARG A N 1
ATOM 788 C CA . ARG A 1 99 ? 4.640 -10.207 -16.999 1.00 89.56 99 ARG A CA 1
ATOM 789 C C . ARG A 1 99 ? 4.354 -9.235 -18.141 1.00 89.56 99 ARG A C 1
ATOM 791 O O . ARG A 1 99 ? 5.257 -8.564 -18.642 1.00 89.56 99 ARG A O 1
ATOM 798 N N . ARG A 1 100 ? 3.074 -9.103 -18.499 1.00 90.62 100 ARG A N 1
ATOM 799 C CA . ARG A 1 100 ? 2.601 -8.018 -19.376 1.00 90.62 100 ARG A CA 1
ATOM 800 C C . ARG A 1 100 ? 2.526 -6.678 -18.617 1.00 90.62 100 ARG A C 1
ATOM 802 O O . ARG A 1 100 ? 2.339 -6.692 -17.401 1.00 90.62 100 ARG A O 1
ATOM 809 N N . PRO A 1 101 ? 2.595 -5.520 -19.303 1.00 89.38 101 PRO A N 1
ATOM 810 C CA . PRO A 1 101 ? 2.471 -4.196 -18.681 1.00 89.38 101 PRO A CA 1
ATOM 811 C C . PRO A 1 101 ? 1.211 -4.008 -17.829 1.00 89.38 101 PRO A C 1
ATOM 813 O O . PRO A 1 101 ? 1.284 -3.412 -16.761 1.00 89.38 101 PRO A O 1
ATOM 816 N N . HIS A 1 102 ? 0.081 -4.574 -18.261 1.00 90.19 102 HIS A N 1
ATOM 817 C CA . HIS A 1 102 ? -1.217 -4.485 -17.578 1.00 90.19 102 HIS A CA 1
ATOM 818 C C . HIS A 1 102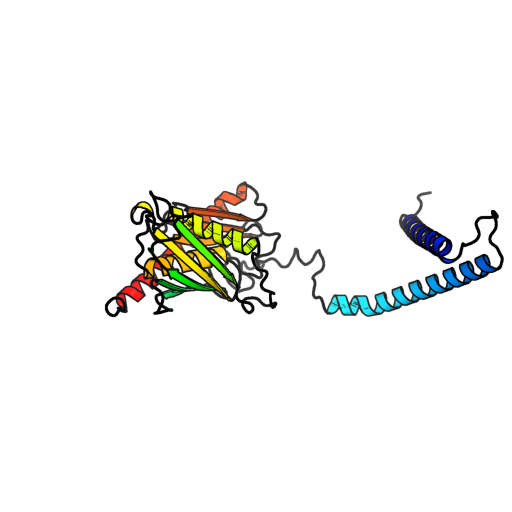 ? -1.484 -5.629 -16.585 1.00 90.19 102 HIS A C 1
ATOM 820 O O . HIS A 1 102 ? -2.616 -5.818 -16.150 1.00 90.19 102 HIS A O 1
ATOM 826 N N . GLN A 1 103 ? -0.471 -6.431 -16.250 1.00 91.25 103 GLN A N 1
ATOM 827 C CA . GLN A 1 103 ? -0.626 -7.601 -15.391 1.00 91.25 103 GLN A CA 1
ATOM 828 C C . GLN A 1 103 ? -0.001 -7.376 -14.008 1.00 91.25 103 GLN A C 1
ATOM 830 O O . GLN A 1 103 ? 1.212 -7.182 -13.871 1.00 91.25 103 GLN A O 1
ATOM 835 N N . ILE A 1 104 ? -0.830 -7.482 -12.969 1.00 92.38 104 ILE A N 1
ATOM 836 C CA . ILE A 1 104 ? -0.397 -7.442 -11.566 1.00 92.38 104 ILE A CA 1
ATOM 837 C C . ILE A 1 104 ? 0.358 -8.708 -11.148 1.00 92.38 104 ILE A C 1
ATOM 839 O O . ILE A 1 104 ? 0.252 -9.755 -11.793 1.00 92.38 104 ILE A O 1
ATOM 843 N N . ARG A 1 105 ? 1.134 -8.621 -10.061 1.00 93.62 105 ARG A N 1
ATOM 844 C CA . ARG A 1 105 ? 1.717 -9.801 -9.405 1.00 93.62 105 ARG A CA 1
ATOM 845 C C . ARG A 1 105 ? 0.636 -10.616 -8.709 1.00 93.62 105 ARG A C 1
ATOM 847 O O . ARG A 1 105 ? -0.445 -10.119 -8.405 1.00 93.62 105 ARG A O 1
ATOM 854 N N . ASN A 1 106 ? 0.969 -11.868 -8.410 1.00 93.25 106 ASN A N 1
ATOM 855 C CA . ASN A 1 106 ? 0.102 -12.725 -7.615 1.00 93.25 106 ASN A CA 1
ATOM 856 C C . ASN A 1 106 ? -0.128 -12.096 -6.238 1.00 93.25 106 ASN A C 1
ATOM 858 O O . ASN A 1 106 ? 0.831 -11.745 -5.543 1.00 93.25 106 ASN A O 1
ATOM 862 N N . ILE A 1 107 ? -1.402 -11.983 -5.872 1.00 95.31 107 ILE A N 1
ATOM 863 C CA . ILE A 1 107 ? -1.842 -11.506 -4.567 1.00 95.31 107 ILE A CA 1
ATOM 864 C C . ILE A 1 107 ? -2.234 -12.719 -3.732 1.00 95.31 107 ILE A C 1
ATOM 866 O O . ILE A 1 107 ? -3.028 -13.554 -4.162 1.00 95.31 107 ILE A O 1
ATOM 870 N N . SER A 1 108 ? -1.674 -12.805 -2.534 1.00 94.81 108 SER A N 1
ATOM 871 C CA . SER A 1 108 ? -2.041 -13.788 -1.521 1.00 94.81 108 SER A CA 1
ATOM 872 C C . SER A 1 108 ? -2.314 -13.039 -0.229 1.00 94.81 108 SER A C 1
ATOM 874 O O . SER A 1 108 ? -1.524 -12.192 0.179 1.00 94.81 108 SER A O 1
ATOM 876 N N . ALA A 1 109 ? -3.443 -13.310 0.414 1.00 94.62 109 ALA A N 1
ATOM 877 C CA . ALA A 1 109 ? -3.792 -12.645 1.656 1.00 94.62 109 ALA A CA 1
ATOM 878 C C . ALA A 1 109 ? -4.411 -13.622 2.653 1.00 94.62 109 ALA A C 1
ATOM 880 O O . ALA A 1 109 ? -4.990 -14.644 2.291 1.00 94.62 109 ALA A O 1
ATOM 881 N N . SER A 1 110 ? -4.254 -13.325 3.936 1.00 92.19 110 SER A N 1
ATOM 882 C CA . SER A 1 110 ? -4.781 -14.121 5.040 1.00 92.19 110 SER A CA 1
ATOM 883 C C . SER A 1 110 ? -5.260 -13.191 6.147 1.00 92.19 110 SER A C 1
ATOM 885 O O . SER A 1 110 ? -4.520 -12.307 6.570 1.00 92.19 110 SER A O 1
ATOM 887 N N . LEU A 1 111 ? -6.494 -13.383 6.612 1.00 92.44 111 LEU A N 1
ATOM 888 C CA . LEU A 1 111 ? -7.072 -12.634 7.731 1.00 92.44 111 LEU A CA 1
ATOM 889 C C . LEU A 1 111 ? -6.903 -13.408 9.042 1.00 92.44 111 LEU A C 1
ATOM 891 O O . LEU A 1 111 ? -6.863 -14.644 9.047 1.00 92.44 111 LEU A O 1
ATOM 895 N N . GLY A 1 112 ? -6.846 -12.687 10.160 1.00 88.50 112 GLY A N 1
ATOM 896 C CA . GLY A 1 112 ? -6.781 -13.273 11.495 1.00 88.50 112 GLY A CA 1
ATOM 897 C C . GLY A 1 112 ? -5.469 -14.008 11.780 1.00 88.50 112 GLY A C 1
ATOM 898 O O . GLY A 1 112 ? -5.474 -15.020 12.485 1.00 88.50 112 GLY A O 1
ATOM 899 N N . THR A 1 113 ? -4.355 -13.542 11.206 1.00 87.00 113 THR A N 1
ATOM 900 C CA . THR A 1 113 ? -3.013 -14.120 11.401 1.00 87.00 113 THR A CA 1
ATOM 901 C C . THR A 1 113 ? -2.559 -14.025 12.858 1.00 87.00 113 THR A C 1
ATOM 903 O O . THR A 1 113 ? -1.934 -14.950 13.376 1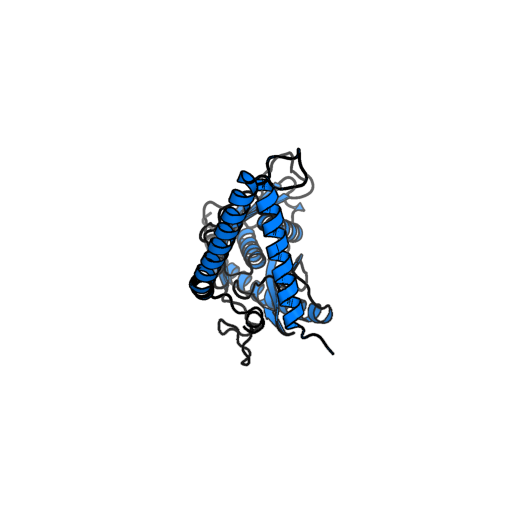.00 87.00 113 THR A O 1
ATOM 906 N N . ILE A 1 114 ? -2.887 -12.920 13.531 1.00 90.94 114 ILE A N 1
ATOM 907 C CA . ILE A 1 114 ? -2.582 -12.677 14.942 1.00 90.94 114 ILE A CA 1
ATOM 908 C C . ILE A 1 114 ? -3.879 -12.802 15.737 1.00 90.94 114 ILE A C 1
ATOM 910 O O . ILE A 1 114 ? -4.873 -12.143 15.443 1.00 90.94 114 ILE A O 1
ATOM 914 N N . ARG A 1 115 ? -3.872 -13.678 16.746 1.00 84.44 115 ARG A N 1
ATOM 915 C CA . ARG A 1 115 ? -5.056 -13.956 17.572 1.00 84.44 115 ARG A CA 1
ATOM 916 C C . ARG A 1 115 ? -5.273 -12.932 18.679 1.00 84.44 115 ARG A C 1
ATOM 918 O O . ARG A 1 115 ? -6.418 -12.681 19.020 1.00 84.44 115 ARG A O 1
ATOM 925 N N . ASP A 1 116 ? -4.191 -12.349 19.187 1.00 87.50 116 ASP A N 1
ATOM 926 C CA . ASP A 1 116 ? -4.228 -11.389 20.299 1.00 87.50 116 ASP A CA 1
ATOM 927 C C . ASP A 1 116 ? -4.670 -9.984 19.862 1.00 87.50 116 ASP A C 1
ATOM 929 O O . ASP A 1 116 ? -4.923 -9.121 20.698 1.00 87.50 116 ASP A O 1
ATOM 933 N N . ALA A 1 117 ? -4.723 -9.736 18.553 1.00 88.50 117 ALA A N 1
ATOM 934 C CA . ALA A 1 117 ? -5.211 -8.490 17.991 1.00 88.50 117 ALA A CA 1
ATOM 935 C C . ALA A 1 117 ? -6.681 -8.618 17.589 1.00 88.50 117 ALA A C 1
ATOM 937 O O . ALA A 1 117 ? -7.117 -9.673 17.122 1.00 88.50 117 ALA A O 1
ATOM 938 N N . GLU A 1 118 ? -7.417 -7.515 17.712 1.00 91.19 118 GLU A N 1
ATOM 939 C CA . GLU A 1 118 ? -8.827 -7.438 17.322 1.00 91.19 118 GLU A CA 1
ATOM 940 C C . GLU A 1 118 ? -8.981 -7.677 15.817 1.00 91.19 118 GLU A C 1
ATOM 942 O O . GLU A 1 118 ? -9.743 -8.556 15.410 1.00 91.19 118 GLU A O 1
ATOM 947 N N . GLY A 1 119 ? -8.169 -6.994 15.003 1.00 93.62 119 GLY A N 1
ATOM 948 C CA . GLY A 1 119 ? -8.041 -7.261 13.573 1.00 93.62 119 GLY A CA 1
ATOM 949 C C . GLY A 1 119 ? -6.601 -7.499 13.158 1.00 93.62 119 GLY A C 1
ATOM 950 O O . GLY A 1 119 ? -5.680 -6.794 13.576 1.00 93.62 119 GLY A O 1
ATOM 951 N N . SER A 1 120 ? -6.380 -8.482 12.292 1.00 95.50 120 SER A N 1
ATOM 952 C CA . SER A 1 120 ? -5.073 -8.667 11.668 1.00 95.50 120 SER A CA 1
ATOM 953 C C . SER A 1 120 ? -5.188 -9.187 10.248 1.00 95.50 120 SER A C 1
ATOM 955 O O . SER A 1 120 ? -6.078 -9.965 9.910 1.00 95.50 120 SER A O 1
ATOM 957 N N . ALA A 1 121 ? -4.244 -8.783 9.409 1.00 96.19 121 ALA A N 1
ATOM 958 C CA . ALA A 1 121 ? -4.132 -9.289 8.058 1.00 96.19 121 ALA A CA 1
ATOM 959 C C . ALA A 1 121 ? -2.672 -9.434 7.652 1.00 96.19 121 ALA A C 1
ATOM 961 O O . ALA A 1 121 ? -1.815 -8.607 7.964 1.00 96.19 121 ALA A O 1
ATOM 962 N N . TYR A 1 122 ? -2.403 -10.502 6.923 1.00 96.69 122 TYR A N 1
ATOM 963 C CA . TYR A 1 122 ? -1.160 -10.714 6.216 1.00 96.69 122 TYR A CA 1
ATOM 964 C C . TYR A 1 122 ? -1.431 -10.602 4.720 1.00 96.69 122 TYR A C 1
ATOM 966 O O . TYR A 1 122 ? -2.331 -11.265 4.208 1.00 96.69 122 TYR A O 1
ATOM 974 N N . PHE A 1 123 ? -0.685 -9.742 4.037 1.00 96.94 123 PHE A N 1
ATOM 975 C CA . PHE A 1 123 ? -0.867 -9.444 2.623 1.00 96.94 123 PHE A CA 1
ATOM 976 C C . PHE A 1 123 ? 0.458 -9.601 1.885 1.00 96.94 123 PHE A C 1
ATOM 978 O O . PHE A 1 123 ? 1.481 -9.036 2.279 1.00 96.94 123 PHE A O 1
ATOM 985 N N . GLU A 1 124 ? 0.428 -10.357 0.799 1.00 96.06 124 GLU A N 1
ATOM 986 C CA . GLU A 1 124 ? 1.549 -10.588 -0.094 1.00 96.06 124 GLU A CA 1
ATOM 987 C C . GLU A 1 124 ? 1.168 -10.164 -1.508 1.00 96.06 124 GLU A C 1
ATOM 989 O O . GLU A 1 124 ? 0.146 -10.587 -2.047 1.00 96.06 124 GLU A O 1
ATOM 994 N N . GLN A 1 125 ? 2.026 -9.361 -2.124 1.00 94.44 125 GLN A N 1
ATOM 995 C CA . GLN A 1 125 ? 1.918 -8.970 -3.521 1.00 94.44 125 GLN A CA 1
ATOM 996 C C . GLN A 1 125 ? 3.267 -9.216 -4.188 1.00 94.44 125 GLN A C 1
ATOM 998 O O . GLN A 1 125 ? 4.209 -8.432 -4.051 1.00 94.44 125 GLN A O 1
ATOM 1003 N N . GLY A 1 126 ? 3.380 -10.370 -4.849 1.00 92.69 126 GLY A N 1
ATOM 1004 C CA . GLY A 1 126 ? 4.659 -10.899 -5.320 1.00 92.69 126 GLY A CA 1
ATOM 1005 C C . GLY A 1 126 ? 5.696 -11.000 -4.197 1.00 92.69 126 GLY A C 1
ATOM 1006 O O . GLY A 1 126 ? 5.533 -11.798 -3.277 1.00 92.69 126 GLY A O 1
ATOM 1007 N N . GLY A 1 127 ? 6.772 -10.209 -4.273 1.00 91.31 127 GLY A N 1
ATOM 1008 C CA . GLY A 1 127 ? 7.814 -10.165 -3.244 1.00 91.31 127 GLY A CA 1
ATOM 1009 C C . GLY A 1 127 ? 7.506 -9.256 -2.047 1.00 91.31 127 GLY A C 1
ATOM 1010 O O . GLY A 1 127 ? 8.176 -9.371 -1.020 1.00 91.31 127 GLY A O 1
ATOM 1011 N N . THR A 1 128 ? 6.511 -8.365 -2.140 1.00 94.88 128 THR A N 1
ATOM 1012 C CA . THR A 1 128 ? 6.171 -7.441 -1.050 1.00 94.88 128 THR A CA 1
ATOM 1013 C C . THR A 1 128 ? 5.274 -8.148 -0.045 1.00 94.88 128 THR A C 1
ATOM 1015 O O . THR A 1 128 ? 4.171 -8.565 -0.383 1.00 94.88 128 THR A O 1
ATOM 1018 N N . LYS A 1 129 ? 5.737 -8.257 1.203 1.00 96.06 129 LYS A N 1
ATOM 1019 C CA . LYS A 1 129 ? 5.023 -8.920 2.304 1.00 96.06 129 LYS A CA 1
ATOM 1020 C C . LYS A 1 129 ? 4.761 -7.919 3.416 1.00 96.06 129 LYS A C 1
ATOM 1022 O O . LYS A 1 129 ? 5.705 -7.345 3.970 1.00 96.06 129 LYS A O 1
ATOM 1027 N N . VAL A 1 130 ? 3.494 -7.733 3.760 1.00 96.75 130 VAL A N 1
ATOM 1028 C CA . VAL A 1 130 ? 3.032 -6.770 4.760 1.00 96.75 130 VAL A CA 1
ATOM 1029 C C . VAL A 1 130 ? 2.195 -7.486 5.808 1.00 96.75 130 VAL A C 1
ATOM 1031 O O . VAL A 1 130 ? 1.280 -8.242 5.494 1.00 96.75 130 VAL A O 1
ATOM 1034 N N . LEU A 1 131 ? 2.507 -7.216 7.068 1.00 96.75 131 LEU A N 1
ATOM 1035 C CA . LEU A 1 131 ? 1.697 -7.601 8.210 1.00 96.75 131 LEU A CA 1
ATOM 1036 C C . LEU A 1 131 ? 1.011 -6.347 8.747 1.00 96.75 131 LEU A C 1
ATOM 1038 O O . LEU A 1 131 ? 1.687 -5.382 9.108 1.00 96.75 131 LEU A O 1
ATOM 1042 N N . CYS A 1 132 ? -0.316 -6.362 8.788 1.00 97.31 132 CYS A N 1
ATOM 1043 C CA . CYS A 1 132 ? -1.120 -5.285 9.338 1.00 97.31 132 CYS A CA 1
ATOM 1044 C C . CYS A 1 132 ? -1.899 -5.763 10.564 1.00 97.31 132 CYS A C 1
ATOM 1046 O O . CYS A 1 132 ? -2.428 -6.877 10.586 1.00 97.31 132 CYS A O 1
ATOM 1048 N N . VAL A 1 133 ? -1.949 -4.914 11.584 1.00 97.06 133 VAL A N 1
ATOM 1049 C CA . VAL A 1 133 ? -2.660 -5.152 12.839 1.00 97.06 133 VAL A CA 1
ATOM 1050 C C . VAL A 1 133 ? -3.476 -3.918 13.174 1.00 97.06 133 VAL A C 1
ATOM 1052 O O . VAL A 1 133 ? -2.978 -2.802 13.052 1.00 97.06 133 VAL A O 1
ATOM 1055 N N . VAL A 1 134 ? -4.712 -4.123 13.601 1.00 96.62 134 VAL A N 1
ATOM 1056 C CA . VAL A 1 134 ? -5.638 -3.064 13.982 1.00 96.62 134 VAL A CA 1
ATOM 1057 C C . VAL A 1 134 ? -6.058 -3.273 15.429 1.00 96.62 134 VAL A C 1
ATOM 1059 O O . VAL A 1 134 ? -6.392 -4.391 15.831 1.00 96.62 134 VAL A O 1
ATOM 1062 N N . TYR A 1 135 ? -6.043 -2.179 16.183 1.00 94.81 135 TYR A N 1
ATOM 1063 C CA . TYR A 1 135 ? -6.595 -2.088 17.527 1.00 94.81 135 TYR A CA 1
ATOM 1064 C C . TYR A 1 135 ? -7.649 -0.987 17.575 1.00 94.81 135 TYR A C 1
ATOM 1066 O O . TYR A 1 135 ? -7.426 0.118 17.078 1.00 94.81 135 TYR A O 1
ATOM 1074 N N . GLY A 1 136 ? -8.760 -1.260 18.239 1.00 84.31 136 GLY A N 1
ATOM 1075 C CA . GLY A 1 136 ? -9.837 -0.325 18.492 1.00 84.31 136 GLY A CA 1
ATOM 1076 C C . GLY A 1 136 ? -11.173 -0.751 17.888 1.00 84.31 136 GLY A C 1
ATOM 1077 O O . GLY A 1 136 ? -11.260 -1.694 17.103 1.00 84.31 136 GLY A O 1
ATOM 1078 N N . PRO A 1 137 ? -12.239 -0.008 18.215 1.00 91.06 137 PRO A N 1
ATOM 1079 C CA . PRO A 1 137 ? -12.225 1.324 18.829 1.00 91.06 137 PRO A CA 1
ATOM 1080 C C . PRO A 1 137 ? -12.058 1.298 20.360 1.00 91.06 137 PRO A C 1
ATOM 1082 O O . PRO A 1 137 ? -12.835 0.661 21.066 1.00 91.06 137 PRO A O 1
ATOM 1085 N N . TYR A 1 138 ? -11.080 2.042 20.889 1.00 92.00 138 TYR A N 1
ATOM 1086 C CA . TYR A 1 138 ? -10.899 2.243 22.337 1.00 92.00 138 TYR A CA 1
ATOM 1087 C C . TYR A 1 138 ? -10.727 3.725 22.688 1.00 92.00 138 TYR A C 1
ATOM 1089 O O . TYR A 1 138 ? -10.490 4.565 21.821 1.00 92.00 138 TYR A O 1
ATOM 1097 N N . GLU A 1 139 ? -10.838 4.074 23.971 1.00 90.12 139 GLU A N 1
ATOM 1098 C CA . GLU A 1 139 ? -10.718 5.465 24.410 1.00 90.12 139 GLU A CA 1
ATOM 1099 C C . GLU A 1 139 ? -9.262 5.960 24.322 1.00 90.12 139 GLU A C 1
ATOM 1101 O O . GLU A 1 139 ? -8.365 5.491 25.030 1.00 90.12 139 GLU A O 1
ATOM 1106 N N . GLY A 1 140 ? -9.022 6.921 23.426 1.00 83.44 140 GLY A N 1
ATOM 1107 C CA . GLY A 1 140 ? -7.702 7.506 23.201 1.00 83.44 140 GLY A CA 1
ATOM 1108 C C . GLY A 1 140 ? -7.269 8.484 24.298 1.00 83.44 140 GLY A C 1
ATOM 1109 O O . GLY A 1 140 ? -7.990 8.785 25.249 1.00 83.44 140 GLY A O 1
ATOM 1110 N N . LYS A 1 141 ? -6.072 9.063 24.151 1.00 85.88 141 LYS A N 1
ATOM 1111 C CA . LYS A 1 141 ? -5.598 10.112 25.073 1.00 85.88 141 LYS A CA 1
ATOM 1112 C C . LYS A 1 141 ? -6.485 11.353 24.968 1.00 85.88 141 LYS A C 1
ATOM 1114 O O . LYS A 1 141 ? -6.584 11.914 23.881 1.00 85.88 141 LYS A O 1
ATOM 1119 N N . ARG A 1 142 ? -6.970 11.874 26.104 1.00 81.75 142 ARG A N 1
ATOM 1120 C CA . ARG A 1 142 ? -7.809 13.093 26.185 1.00 81.75 142 ARG A CA 1
ATOM 1121 C C . ARG A 1 142 ? -7.339 14.265 25.319 1.00 81.75 142 ARG A C 1
ATOM 1123 O O . ARG A 1 142 ? -8.148 14.924 24.692 1.00 81.75 142 ARG A O 1
ATOM 1130 N N . SER A 1 143 ? -6.029 14.497 25.222 1.00 86.12 143 SER A N 1
ATOM 1131 C CA . SER A 1 143 ? -5.472 15.597 24.415 1.00 86.12 143 SER A CA 1
ATOM 1132 C C . SER A 1 143 ? -5.708 15.474 22.903 1.00 86.12 143 SER A C 1
ATOM 1134 O O . SER A 1 143 ? -5.551 16.470 22.203 1.00 86.12 143 SER A O 1
ATOM 1136 N N . LYS A 1 144 ? -5.975 14.270 22.389 1.00 81.88 144 LYS A N 1
ATOM 1137 C CA . LYS A 1 144 ? -6.176 14.000 20.959 1.00 81.88 144 LYS A CA 1
ATOM 1138 C C . LYS A 1 144 ? -7.606 13.575 20.636 1.00 81.88 144 LYS A C 1
ATOM 1140 O O . LYS A 1 144 ? -7.874 13.304 19.476 1.00 81.88 144 LYS A O 1
ATOM 1145 N N . GLN A 1 145 ? -8.488 13.485 21.631 1.00 85.69 145 GLN A N 1
ATOM 1146 C CA . GLN A 1 145 ? -9.873 13.084 21.415 1.00 85.69 145 GLN A CA 1
ATOM 1147 C C . GLN A 1 145 ? -10.598 14.134 20.573 1.00 85.69 145 GLN A C 1
ATOM 1149 O O . GLN A 1 145 ? -10.433 15.337 20.774 1.00 85.69 145 GLN A O 1
ATOM 1154 N N . LEU A 1 146 ? -11.403 13.656 19.632 1.00 85.75 146 LEU A N 1
ATOM 1155 C CA . LEU A 1 146 ? -12.348 14.468 18.884 1.00 85.75 146 LEU A CA 1
ATOM 1156 C C . LEU A 1 146 ? -13.748 14.079 19.358 1.00 85.75 146 LEU A C 1
ATOM 1158 O O . LEU A 1 146 ? -14.088 12.898 19.383 1.00 85.75 146 LEU A O 1
ATOM 1162 N N . GLU A 1 147 ? -14.545 15.061 19.766 1.00 86.38 147 GLU A N 1
ATOM 1163 C CA . GLU A 1 147 ? -15.882 14.814 20.324 1.00 86.38 147 GLU A CA 1
ATOM 1164 C C . GLU A 1 147 ? -16.845 14.264 19.262 1.00 86.38 147 GLU A C 1
ATOM 1166 O O . GLU A 1 147 ? -17.628 13.366 19.549 1.00 86.38 147 GLU A O 1
ATOM 1171 N N . ASP A 1 148 ? -16.708 14.718 18.014 1.00 89.75 148 ASP A N 1
ATOM 1172 C CA . ASP A 1 148 ? -17.635 14.376 16.929 1.00 89.75 148 ASP A CA 1
ATOM 1173 C C . ASP A 1 148 ? -17.246 13.121 16.132 1.00 89.75 148 ASP A C 1
ATOM 1175 O O . ASP A 1 148 ? -18.053 12.600 15.359 1.00 89.75 148 ASP A O 1
ATOM 1179 N N . ARG A 1 149 ? -15.988 12.666 16.221 1.00 90.62 149 ARG A N 1
ATOM 1180 C CA . ARG A 1 149 ? -15.465 11.613 15.336 1.00 90.62 149 ARG A CA 1
ATOM 1181 C C . ARG A 1 149 ? -14.358 10.779 15.967 1.00 90.62 149 ARG A C 1
ATOM 1183 O O . ARG A 1 149 ? -13.623 11.248 16.828 1.00 90.62 149 ARG A O 1
ATOM 1190 N N . CYS A 1 150 ? -14.188 9.571 15.448 1.00 92.25 150 CYS A N 1
ATOM 1191 C CA . CYS A 1 150 ? -13.045 8.723 15.753 1.00 92.25 150 CYS A CA 1
ATOM 1192 C C . CYS A 1 150 ? -11.736 9.295 15.190 1.00 92.25 150 CYS A C 1
ATOM 1194 O O . CYS A 1 150 ? -11.696 9.802 14.066 1.00 92.25 150 CYS A O 1
ATOM 1196 N N . VAL A 1 151 ? -10.658 9.165 15.959 1.00 93.38 151 VAL A N 1
ATOM 1197 C CA . VAL A 1 151 ? -9.293 9.493 15.540 1.00 93.38 151 VAL A CA 1
ATOM 1198 C C . VAL A 1 151 ? -8.630 8.235 15.000 1.00 93.38 151 VAL A C 1
ATOM 1200 O O . VAL A 1 151 ? -8.498 7.246 15.716 1.00 93.38 151 VAL A O 1
ATOM 1203 N N . ILE A 1 152 ? -8.169 8.282 13.755 1.00 94.56 152 ILE A N 1
ATOM 1204 C CA . ILE A 1 152 ? -7.411 7.188 13.147 1.00 94.56 152 ILE A CA 1
ATOM 1205 C C . ILE A 1 152 ? -5.936 7.554 13.181 1.00 94.56 152 ILE A C 1
ATOM 1207 O O . ILE A 1 152 ? -5.553 8.647 12.767 1.00 94.56 152 ILE A O 1
ATOM 1211 N N . ASN A 1 153 ? -5.116 6.643 13.686 1.00 94.69 153 ASN A N 1
ATOM 1212 C CA . ASN A 1 153 ? -3.677 6.821 13.786 1.00 94.69 153 ASN A CA 1
ATOM 1213 C C . ASN A 1 153 ? -2.987 5.612 13.154 1.00 94.69 153 ASN A C 1
ATOM 1215 O O . ASN A 1 153 ? -3.333 4.465 13.434 1.00 94.69 153 ASN A O 1
ATOM 1219 N N . CYS A 1 154 ? -2.029 5.867 12.267 1.00 95.25 154 CYS A N 1
ATOM 1220 C CA . CYS A 1 154 ? -1.310 4.820 11.555 1.00 95.25 154 CYS A CA 1
ATOM 1221 C C . CYS A 1 154 ? 0.168 4.872 11.912 1.00 95.25 154 CYS A C 1
ATOM 1223 O O . CYS A 1 154 ? 0.814 5.911 11.822 1.00 95.25 154 CYS A O 1
ATOM 1225 N N . ILE A 1 155 ? 0.732 3.716 12.238 1.00 94.38 155 ILE A N 1
ATOM 1226 C CA . ILE A 1 155 ? 2.163 3.555 12.459 1.00 94.38 155 ILE A CA 1
ATOM 1227 C C . ILE A 1 155 ? 2.701 2.630 11.380 1.00 94.38 155 ILE A C 1
ATOM 1229 O O . ILE A 1 155 ? 2.340 1.455 11.295 1.00 94.38 155 ILE A O 1
ATOM 1233 N N . PHE A 1 156 ? 3.593 3.167 10.560 1.00 93.81 156 PHE A N 1
ATOM 1234 C CA . PHE A 1 156 ? 4.252 2.447 9.490 1.00 93.81 156 PHE A CA 1
ATOM 1235 C C . PHE A 1 156 ? 5.681 2.139 9.903 1.00 93.81 156 PHE A C 1
ATOM 1237 O O . PHE A 1 156 ? 6.464 3.000 10.314 1.00 93.81 156 PHE A O 1
ATOM 1244 N N . SER A 1 157 ? 6.071 0.884 9.741 1.00 90.94 157 SER A N 1
ATOM 1245 C CA . SER A 1 157 ? 7.448 0.501 9.959 1.00 90.94 157 SER A CA 1
ATOM 1246 C C . SER A 1 157 ? 7.911 -0.539 8.961 1.00 90.94 157 SER A C 1
ATOM 1248 O O . SER A 1 157 ? 7.191 -1.448 8.563 1.00 90.94 157 SER A O 1
ATOM 1250 N N . MET A 1 158 ? 9.182 -0.440 8.597 1.00 89.38 158 MET A N 1
ATOM 1251 C CA . MET A 1 158 ? 9.866 -1.411 7.757 1.00 89.38 158 MET A CA 1
ATOM 1252 C C . MET A 1 158 ? 10.840 -2.220 8.619 1.00 89.38 158 MET A C 1
ATOM 1254 O O . MET A 1 158 ? 11.545 -1.654 9.468 1.00 89.38 158 MET A O 1
ATOM 1258 N N . THR A 1 159 ? 10.851 -3.550 8.468 1.00 86.94 159 THR A N 1
ATOM 1259 C CA . THR A 1 159 ? 11.800 -4.394 9.205 1.00 86.94 159 THR A CA 1
ATOM 1260 C C . THR A 1 159 ? 13.204 -4.182 8.649 1.00 86.94 159 THR A C 1
ATOM 1262 O O . THR A 1 159 ? 13.412 -3.766 7.510 1.00 86.94 159 THR A O 1
ATOM 1265 N N . ARG A 1 160 ? 14.219 -4.477 9.464 1.00 84.31 160 ARG A N 1
ATOM 1266 C CA . ARG A 1 160 ? 15.625 -4.273 9.077 1.00 84.31 160 ARG A CA 1
ATOM 1267 C C . ARG A 1 160 ? 16.101 -5.207 7.965 1.00 84.31 160 ARG A C 1
ATOM 1269 O O . ARG A 1 160 ? 17.115 -4.914 7.343 1.00 84.31 160 ARG A O 1
ATOM 1276 N N . PHE A 1 161 ? 15.412 -6.330 7.792 1.00 86.19 161 PHE A N 1
ATOM 1277 C CA . PHE A 1 161 ? 15.719 -7.366 6.810 1.00 86.19 161 PHE A CA 1
ATOM 1278 C C . PHE A 1 161 ? 14.791 -7.310 5.589 1.00 86.19 161 PHE A C 1
ATOM 1280 O O . PHE A 1 161 ? 14.881 -8.181 4.736 1.00 86.19 161 PHE A O 1
ATOM 1287 N N . ALA A 1 162 ? 13.896 -6.317 5.501 1.00 84.00 162 ALA A N 1
ATOM 1288 C CA . ALA A 1 162 ? 12.934 -6.246 4.406 1.00 84.00 162 ALA A CA 1
ATOM 1289 C C . ALA A 1 162 ? 13.574 -5.945 3.044 1.00 84.00 162 ALA A C 1
ATOM 1291 O O . ALA A 1 162 ? 13.010 -6.337 2.029 1.00 84.00 162 ALA A O 1
ATOM 1292 N N . GLY A 1 163 ? 14.699 -5.223 3.013 1.00 79.19 163 GLY A N 1
ATOM 1293 C CA . GLY A 1 163 ? 15.405 -4.861 1.782 1.00 79.19 163 GLY A CA 1
ATOM 1294 C C . GLY A 1 163 ? 16.699 -5.650 1.577 1.00 79.19 163 GLY A C 1
ATOM 1295 O O . GLY A 1 163 ? 17.200 -6.283 2.505 1.00 79.19 1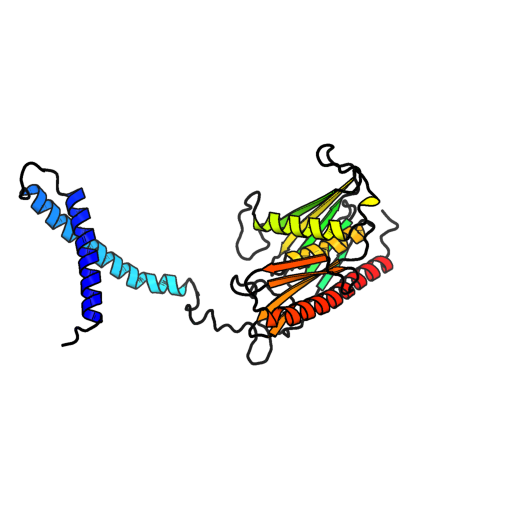63 GLY A O 1
ATOM 1296 N N . VAL A 1 164 ? 17.261 -5.550 0.366 1.00 73.31 164 VAL A N 1
ATOM 1297 C CA . VAL A 1 164 ? 18.555 -6.158 -0.009 1.00 73.31 164 VAL A CA 1
ATOM 1298 C C . VAL A 1 164 ? 19.696 -5.612 0.855 1.00 73.31 164 VAL A C 1
ATOM 1300 O O . VAL A 1 164 ? 20.573 -6.356 1.289 1.00 73.31 164 VAL A O 1
ATOM 1303 N N . GLU A 1 165 ? 19.651 -4.315 1.165 1.00 71.50 165 GLU A N 1
ATOM 1304 C CA . GLU A 1 165 ? 20.599 -3.668 2.065 1.00 71.50 165 GLU A CA 1
ATOM 1305 C C . GLU A 1 165 ? 20.022 -3.501 3.469 1.00 71.50 165 GLU A C 1
ATOM 1307 O O . GLU A 1 165 ? 18.876 -3.080 3.672 1.00 71.50 165 GLU A O 1
ATOM 1312 N N . ARG A 1 166 ? 20.855 -3.782 4.475 1.00 64.88 166 ARG A N 1
ATOM 1313 C CA . ARG A 1 166 ? 20.470 -3.646 5.879 1.00 64.88 166 ARG A CA 1
ATOM 1314 C C . ARG A 1 166 ? 20.332 -2.170 6.246 1.00 64.88 166 ARG A C 1
ATOM 1316 O O . ARG A 1 166 ? 21.301 -1.522 6.634 1.00 64.88 166 ARG A O 1
ATOM 1323 N N . ARG A 1 167 ? 19.102 -1.655 6.232 1.00 66.56 167 ARG A N 1
ATOM 1324 C CA . ARG A 1 167 ? 18.811 -0.294 6.699 1.00 66.56 167 ARG A CA 1
ATOM 1325 C C . ARG A 1 167 ? 19.001 -0.161 8.212 1.00 66.56 167 ARG A C 1
ATOM 1327 O O . ARG A 1 167 ? 18.579 -1.008 9.012 1.00 66.56 167 ARG A O 1
ATOM 1334 N N . GLN A 1 168 ? 19.634 0.934 8.628 1.00 65.06 168 GLN A N 1
ATOM 1335 C CA . GLN A 1 168 ? 19.615 1.374 10.017 1.00 65.06 168 GLN A CA 1
ATOM 1336 C C . GLN A 1 168 ? 18.270 2.056 10.276 1.00 65.06 168 GLN A C 1
ATOM 1338 O O . GLN A 1 168 ? 17.881 2.950 9.532 1.00 65.06 168 GLN A O 1
ATOM 1343 N N . ARG A 1 169 ? 17.534 1.623 11.310 1.00 62.28 169 ARG A N 1
ATOM 1344 C CA . ARG A 1 169 ? 16.312 2.328 11.720 1.00 62.28 169 ARG A CA 1
ATOM 1345 C C . ARG A 1 169 ? 16.703 3.729 12.183 1.00 62.28 169 ARG A C 1
ATOM 1347 O O . ARG A 1 169 ? 17.265 3.874 13.266 1.00 62.28 169 ARG A O 1
ATOM 1354 N N . VAL A 1 170 ? 16.386 4.731 11.375 1.00 62.47 170 VAL A N 1
ATOM 1355 C CA . VAL A 1 170 ? 16.339 6.120 11.819 1.00 62.47 170 VAL A CA 1
ATOM 1356 C C . VAL A 1 170 ? 14.958 6.325 12.430 1.00 62.47 170 VAL A C 1
ATOM 1358 O O . VAL A 1 170 ? 13.937 6.012 11.818 1.00 62.47 170 VAL A O 1
ATOM 1361 N N . ARG A 1 171 ? 14.918 6.759 13.690 1.00 58.88 171 ARG A N 1
ATOM 1362 C CA . ARG A 1 171 ? 13.663 7.104 14.362 1.00 58.88 171 ARG A CA 1
ATOM 1363 C C . ARG A 1 171 ? 13.105 8.339 13.641 1.00 58.88 171 ARG A C 1
ATOM 1365 O O . ARG A 1 171 ? 13.795 9.349 13.615 1.00 58.88 171 ARG A O 1
ATOM 1372 N N . ALA A 1 172 ? 11.900 8.228 13.074 1.00 66.06 172 ALA A N 1
ATOM 1373 C CA . ALA A 1 172 ? 11.230 9.257 12.263 1.00 66.06 172 ALA A CA 1
ATOM 1374 C C . ALA A 1 172 ? 11.854 9.518 10.873 1.00 66.06 172 ALA A C 1
ATOM 1376 O O . ALA A 1 172 ? 12.299 10.622 10.567 1.00 66.06 172 ALA A O 1
ATOM 1377 N N . ASP A 1 173 ? 11.860 8.499 10.010 1.00 81.00 173 ASP A N 1
ATOM 1378 C CA . ASP A 1 173 ? 12.124 8.704 8.581 1.00 81.00 173 ASP A CA 1
ATOM 1379 C C . ASP A 1 173 ? 10.961 9.479 7.932 1.00 81.00 173 ASP A C 1
ATOM 1381 O O . ASP A 1 173 ? 9.791 9.130 8.111 1.00 81.00 173 ASP A O 1
ATOM 1385 N N . ARG A 1 174 ? 11.279 10.523 7.159 1.00 86.94 174 ARG A N 1
ATOM 1386 C CA . ARG A 1 174 ? 10.291 11.389 6.501 1.00 86.94 174 ARG A CA 1
ATOM 1387 C C . ARG A 1 174 ? 9.397 10.597 5.545 1.00 86.94 174 ARG A C 1
ATOM 1389 O O . ARG A 1 174 ? 8.200 10.858 5.510 1.00 86.94 174 ARG A O 1
ATOM 1396 N N . LYS A 1 175 ? 9.962 9.620 4.822 1.00 86.06 175 LYS A N 1
ATOM 1397 C CA . LYS A 1 175 ? 9.202 8.757 3.898 1.00 86.06 175 LYS A CA 1
ATOM 1398 C C . LYS A 1 175 ? 8.181 7.896 4.645 1.00 86.06 175 LYS A C 1
ATOM 1400 O O . LYS A 1 175 ? 7.046 7.762 4.205 1.00 86.06 175 LYS A O 1
ATOM 1405 N N . SER A 1 176 ? 8.566 7.355 5.800 1.00 89.19 176 SER A N 1
ATOM 1406 C CA . SER A 1 176 ? 7.658 6.579 6.651 1.00 89.19 176 SER A CA 1
ATOM 1407 C C . SER A 1 176 ? 6.511 7.441 7.174 1.00 89.19 176 SER A C 1
ATOM 1409 O O . SER A 1 176 ? 5.362 7.046 7.043 1.00 89.19 176 SER A O 1
ATOM 1411 N N . MET A 1 177 ? 6.808 8.646 7.675 1.00 91.25 177 MET A N 1
ATOM 1412 C CA . MET A 1 177 ? 5.782 9.573 8.179 1.00 91.25 177 MET A CA 1
ATOM 1413 C C . MET A 1 177 ? 4.817 10.055 7.088 1.00 91.25 177 MET A C 1
ATOM 1415 O O . MET A 1 177 ? 3.663 10.376 7.363 1.00 91.25 177 MET A O 1
ATOM 1419 N N . GLU A 1 178 ? 5.287 10.153 5.846 1.00 93.19 178 GLU A N 1
ATOM 1420 C CA . GLU A 1 178 ? 4.436 10.466 4.701 1.00 93.19 178 GLU A CA 1
ATOM 1421 C C . GLU A 1 178 ? 3.449 9.329 4.424 1.00 93.19 178 GLU A C 1
ATOM 1423 O O . GLU A 1 178 ? 2.249 9.580 4.346 1.00 93.19 178 GLU A O 1
ATOM 1428 N N . ILE A 1 179 ? 3.929 8.082 4.380 1.00 93.75 179 ILE A N 1
ATOM 1429 C CA . ILE A 1 179 ? 3.078 6.896 4.211 1.00 93.75 179 ILE A CA 1
ATOM 1430 C C . ILE A 1 179 ? 2.052 6.785 5.348 1.00 93.75 179 ILE A C 1
ATOM 1432 O O . ILE A 1 179 ? 0.880 6.550 5.069 1.00 93.75 179 ILE A O 1
ATOM 1436 N N . GLU A 1 180 ? 2.458 7.011 6.603 1.00 95.06 180 GLU A N 1
ATOM 1437 C CA . GLU A 1 180 ? 1.553 7.027 7.768 1.00 95.06 180 GLU A CA 1
ATOM 1438 C C . GLU A 1 180 ? 0.385 7.983 7.547 1.00 95.06 180 GLU A C 1
ATOM 1440 O O . GLU A 1 180 ? -0.773 7.572 7.588 1.00 95.06 180 GLU A O 1
ATOM 1445 N N . ARG A 1 181 ? 0.685 9.241 7.207 1.00 94.69 181 ARG A N 1
ATOM 1446 C CA . ARG A 1 181 ? -0.339 10.267 6.980 1.00 94.69 181 ARG A CA 1
ATOM 1447 C C . ARG A 1 181 ? -1.243 9.958 5.792 1.00 94.69 181 ARG A C 1
ATOM 1449 O O . ARG A 1 181 ? -2.419 10.314 5.820 1.00 94.69 181 ARG A O 1
ATOM 1456 N N . LEU A 1 182 ? -0.710 9.353 4.730 1.00 96.06 182 LEU A N 1
ATOM 1457 C CA . LEU A 1 182 ? -1.512 8.964 3.568 1.00 96.06 182 LEU A CA 1
ATOM 1458 C C . LEU A 1 182 ? -2.494 7.849 3.942 1.00 96.06 182 LEU A C 1
ATOM 1460 O O . LEU A 1 182 ? -3.666 7.928 3.578 1.00 96.06 182 LEU A O 1
ATOM 1464 N N . ILE A 1 183 ? -2.051 6.857 4.717 1.00 96.25 183 ILE A N 1
ATOM 1465 C CA . ILE A 1 183 ? -2.913 5.775 5.207 1.00 96.25 183 ILE A CA 1
ATOM 1466 C C . ILE A 1 183 ? -3.971 6.327 6.175 1.00 96.25 183 ILE A C 1
ATOM 1468 O O . ILE A 1 183 ? -5.149 6.026 5.998 1.00 96.25 183 ILE A O 1
ATOM 1472 N N . GLU A 1 184 ? -3.590 7.189 7.124 1.00 95.44 184 GLU A N 1
ATOM 1473 C CA . GLU A 1 184 ? -4.526 7.853 8.050 1.00 95.44 184 GLU A CA 1
ATOM 1474 C C . GLU A 1 184 ? -5.648 8.568 7.300 1.00 95.44 184 GLU A C 1
ATOM 1476 O O . GLU A 1 184 ? -6.821 8.285 7.531 1.00 95.44 184 GLU A O 1
ATOM 1481 N N . LYS A 1 185 ? -5.295 9.430 6.339 1.00 94.88 185 LYS A N 1
ATOM 1482 C CA . LYS A 1 185 ? -6.278 10.160 5.526 1.00 94.88 185 LYS A CA 1
ATOM 1483 C C . LYS A 1 185 ? -7.169 9.234 4.705 1.00 94.88 185 LYS A C 1
ATOM 1485 O O . LYS A 1 185 ? -8.353 9.515 4.534 1.00 94.88 185 LYS A O 1
ATOM 1490 N N . THR A 1 186 ? -6.610 8.134 4.201 1.00 95.38 186 THR A N 1
ATOM 1491 C CA . THR A 1 186 ? -7.368 7.151 3.418 1.00 95.38 186 THR A CA 1
ATOM 1492 C C . THR A 1 186 ? -8.457 6.512 4.274 1.00 95.38 186 THR A C 1
ATOM 1494 O O . THR A 1 186 ? -9.623 6.478 3.881 1.00 95.38 186 THR A O 1
ATOM 1497 N N . PHE A 1 187 ? -8.106 6.050 5.476 1.00 95.62 187 PHE A N 1
ATOM 1498 C CA . PHE A 1 187 ? -9.076 5.415 6.362 1.00 95.62 187 PHE A CA 1
ATOM 1499 C C . PHE A 1 187 ? -9.987 6.417 7.076 1.00 95.62 187 PHE A C 1
ATOM 1501 O O . PHE A 1 187 ? -11.125 6.062 7.362 1.00 95.62 187 PHE A O 1
ATOM 1508 N N . GLU A 1 188 ? -9.580 7.676 7.269 1.00 93.19 188 GLU A N 1
ATOM 1509 C CA . GLU A 1 188 ? -10.479 8.734 7.760 1.00 93.19 188 GLU A CA 1
ATOM 1510 C C . GLU A 1 188 ? -11.652 8.961 6.792 1.00 93.19 188 GLU A C 1
ATOM 1512 O O . GLU A 1 188 ? -12.787 9.161 7.224 1.00 93.19 188 GLU A O 1
ATOM 1517 N N . GLY A 1 189 ? -11.399 8.865 5.480 1.00 91.50 189 GLY A N 1
ATOM 1518 C CA . GLY A 1 189 ? -12.435 8.947 4.450 1.00 91.50 189 GLY A CA 1
ATOM 1519 C C . GLY A 1 189 ? -13.291 7.682 4.307 1.00 91.50 189 GLY A C 1
ATOM 1520 O O . GLY A 1 189 ? -14.474 7.787 3.959 1.00 91.50 189 GLY A O 1
ATOM 1521 N N . ALA A 1 190 ? -12.719 6.502 4.573 1.00 94.06 190 ALA A N 1
ATOM 1522 C CA . ALA A 1 190 ? -13.372 5.205 4.368 1.00 94.06 190 ALA A CA 1
ATOM 1523 C C . ALA A 1 190 ? -14.169 4.700 5.586 1.00 94.06 190 ALA A C 1
ATOM 1525 O O . ALA A 1 190 ? -15.222 4.081 5.415 1.00 94.06 190 ALA A O 1
ATOM 1526 N N . VAL A 1 191 ? -13.697 4.954 6.809 1.00 94.44 191 VAL A N 1
ATOM 1527 C CA . VAL A 1 191 ? -14.331 4.504 8.060 1.00 94.44 191 VAL A CA 1
ATOM 1528 C C . VAL A 1 191 ? -15.511 5.407 8.421 1.00 94.44 191 VAL A C 1
ATOM 1530 O O . VAL A 1 191 ? -15.479 6.623 8.228 1.00 94.44 191 VAL A O 1
ATOM 1533 N N . LEU A 1 192 ? -16.569 4.827 8.992 1.00 94.12 192 LEU A N 1
ATOM 1534 C CA . LEU A 1 192 ? -17.706 5.581 9.525 1.00 94.12 192 LEU A CA 1
ATOM 1535 C C . LEU A 1 192 ? -17.365 6.154 10.913 1.00 94.12 192 LEU A C 1
ATOM 1537 O O . LEU A 1 192 ? -17.862 5.701 11.940 1.00 94.12 192 LEU A O 1
ATOM 1541 N N . THR A 1 193 ? -16.497 7.166 10.943 1.00 92.44 193 THR A N 1
ATOM 1542 C CA . THR A 1 193 ? -15.909 7.729 12.176 1.00 92.44 193 THR A CA 1
ATOM 1543 C C . THR A 1 193 ? -16.920 8.335 13.155 1.00 92.44 193 THR A C 1
ATOM 1545 O O . THR A 1 193 ? -16.640 8.389 14.349 1.00 92.44 193 THR A O 1
ATOM 1548 N N . HIS A 1 194 ? -18.098 8.747 12.685 1.00 92.31 194 HIS A N 1
ATOM 1549 C CA . HIS A 1 194 ? -19.185 9.284 13.515 1.00 92.31 194 HIS A CA 1
ATOM 1550 C C . HIS A 1 194 ? -19.839 8.234 14.427 1.00 92.31 194 HIS A C 1
ATOM 1552 O O . HIS A 1 194 ? -20.511 8.596 15.387 1.00 92.31 194 HIS A O 1
ATOM 1558 N N . LEU A 1 195 ? -19.660 6.939 14.140 1.00 92.38 195 LEU A N 1
ATOM 1559 C CA . LEU A 1 195 ? -20.180 5.861 14.987 1.00 92.38 195 LEU A CA 1
ATOM 1560 C C . LEU A 1 195 ? -19.365 5.685 16.276 1.00 92.38 195 LEU A C 1
ATOM 1562 O O . LEU A 1 195 ? -19.868 5.108 17.236 1.00 92.38 195 LEU A O 1
ATOM 1566 N N . PHE A 1 196 ? -18.129 6.196 16.308 1.00 91.56 196 PHE A N 1
ATOM 1567 C CA . PHE A 1 196 ? -17.212 6.065 17.441 1.00 91.56 196 PHE A CA 1
ATOM 1568 C C . PHE A 1 196 ? -16.654 7.437 17.862 1.00 91.56 196 PHE A C 1
ATOM 1570 O O . PHE A 1 196 ? -15.462 7.704 17.670 1.00 91.56 196 PHE A O 1
ATOM 1577 N N . PRO A 1 197 ? -17.489 8.337 18.416 1.00 90.75 197 PRO A N 1
ATOM 1578 C CA . PRO A 1 197 ? -17.004 9.598 18.975 1.00 90.75 197 PRO A CA 1
ATOM 1579 C C . PRO A 1 197 ? -15.971 9.329 20.079 1.00 90.75 197 PRO A C 1
ATOM 1581 O O . PRO A 1 197 ? -16.009 8.270 20.708 1.00 90.75 197 PRO A O 1
ATOM 1584 N N . THR A 1 198 ? -15.017 10.252 20.257 1.00 90.12 198 THR A N 1
ATOM 1585 C CA . THR A 1 198 ? -13.917 10.224 21.255 1.00 90.12 198 THR A CA 1
ATOM 1586 C C . THR A 1 198 ? -12.994 8.998 21.238 1.00 90.12 198 THR A C 1
ATOM 1588 O O . THR A 1 198 ? -12.002 8.946 21.972 1.00 90.12 198 THR A O 1
ATOM 1591 N N . SER A 1 199 ? -13.268 8.033 20.365 1.00 93.56 199 SER A N 1
ATOM 1592 C CA . SER A 1 199 ? -12.536 6.781 20.247 1.00 93.56 199 SER A CA 1
ATOM 1593 C C . SER A 1 199 ? -11.339 6.935 19.317 1.00 93.56 199 SER A C 1
ATOM 1595 O O . SER A 1 199 ? -11.306 7.802 18.441 1.00 93.56 199 SER A O 1
ATOM 1597 N N . GLN A 1 200 ? -10.361 6.056 19.481 1.00 94.56 200 GLN A N 1
ATOM 1598 C CA . GLN A 1 200 ? -9.173 5.971 18.651 1.00 94.56 200 GLN A CA 1
ATOM 1599 C C . GLN A 1 200 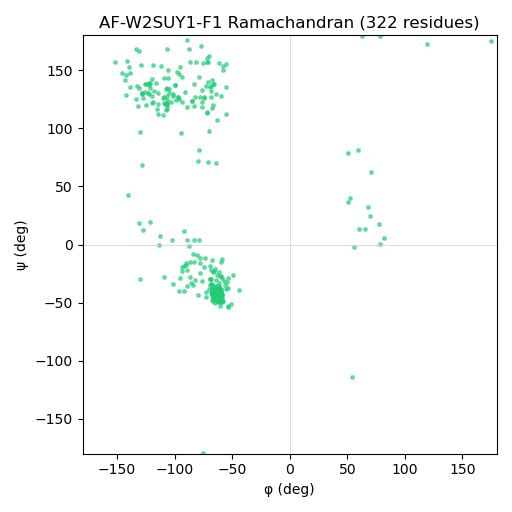? -9.079 4.574 18.030 1.00 94.56 200 GLN A C 1
ATOM 1601 O O . GLN A 1 200 ? -9.360 3.574 18.695 1.00 94.56 200 GLN A O 1
ATOM 1606 N N . ILE A 1 201 ? -8.691 4.523 16.756 1.00 95.50 201 ILE A N 1
ATOM 1607 C CA . ILE A 1 201 ? -8.350 3.293 16.039 1.00 95.50 201 ILE A CA 1
ATOM 1608 C C . ILE A 1 201 ? -6.888 3.400 15.611 1.00 95.50 201 ILE A C 1
ATOM 1610 O O . ILE A 1 201 ? -6.511 4.331 14.894 1.00 95.50 201 ILE A O 1
ATOM 1614 N N . ASP A 1 202 ? -6.083 2.435 16.043 1.00 95.62 202 ASP A N 1
ATOM 1615 C CA . ASP A 1 202 ? -4.656 2.367 15.748 1.00 95.62 202 ASP A CA 1
ATOM 1616 C C . ASP A 1 202 ? -4.374 1.265 14.722 1.00 95.62 202 ASP A C 1
ATOM 1618 O O . ASP A 1 202 ? -4.648 0.085 14.947 1.00 95.62 202 ASP A O 1
ATOM 1622 N N . ILE A 1 203 ? -3.789 1.662 13.592 1.00 96.75 203 ILE A N 1
ATOM 1623 C CA . ILE A 1 203 ? -3.402 0.784 12.487 1.00 96.75 203 ILE A CA 1
ATOM 1624 C C . ILE A 1 203 ? -1.879 0.648 12.490 1.00 96.75 203 ILE A C 1
ATOM 1626 O O . ILE A 1 203 ? -1.147 1.619 12.311 1.00 96.75 203 ILE A O 1
ATOM 1630 N N . TYR A 1 204 ? -1.377 -0.569 12.649 1.00 96.44 204 TYR A N 1
ATOM 1631 C CA . TYR A 1 204 ? 0.045 -0.879 12.591 1.00 96.44 204 TYR A CA 1
ATOM 1632 C C . TYR A 1 204 ? 0.362 -1.614 11.294 1.00 96.44 204 TYR A C 1
ATOM 1634 O O . TYR A 1 204 ? -0.074 -2.743 11.089 1.00 96.44 204 TYR A O 1
ATOM 1642 N N . CYS A 1 205 ? 1.163 -0.995 10.433 1.00 95.62 205 CYS A N 1
ATOM 1643 C CA . CYS A 1 205 ? 1.607 -1.561 9.163 1.00 95.62 205 CYS A CA 1
ATOM 1644 C C . CYS A 1 205 ? 3.101 -1.883 9.229 1.00 95.62 205 CYS A C 1
ATOM 1646 O O . CYS A 1 205 ? 3.944 -0.985 9.266 1.00 95.62 205 CYS A O 1
ATOM 1648 N N . GLN A 1 206 ? 3.440 -3.171 9.211 1.00 94.44 206 GLN A N 1
ATOM 1649 C CA . GLN A 1 206 ? 4.814 -3.657 9.256 1.00 94.44 206 GLN A CA 1
ATOM 1650 C C . GLN A 1 206 ? 5.182 -4.357 7.943 1.00 94.44 206 GLN A C 1
ATOM 1652 O O . GLN A 1 206 ? 4.710 -5.454 7.651 1.00 94.44 206 GLN A O 1
ATOM 1657 N N . ILE A 1 207 ? 6.088 -3.760 7.165 1.00 94.56 207 ILE A N 1
ATOM 1658 C CA . ILE A 1 207 ? 6.662 -4.420 5.983 1.00 94.56 207 ILE A CA 1
ATOM 1659 C C . ILE A 1 207 ? 7.695 -5.445 6.446 1.00 94.56 207 ILE A C 1
ATOM 1661 O O . ILE A 1 207 ? 8.657 -5.073 7.127 1.00 94.56 207 ILE A O 1
ATOM 1665 N N . LEU A 1 208 ? 7.499 -6.708 6.061 1.00 93.81 208 LEU A N 1
ATOM 1666 C CA . LEU A 1 208 ? 8.416 -7.821 6.315 1.00 93.81 208 LEU A CA 1
ATOM 1667 C C . LEU A 1 208 ? 9.412 -8.018 5.171 1.00 93.81 208 LEU A C 1
ATOM 1669 O O . LEU A 1 208 ? 10.581 -8.282 5.436 1.00 93.81 208 LEU A O 1
ATOM 1673 N N . GLN A 1 209 ? 8.953 -7.871 3.928 1.00 93.50 209 GLN A N 1
ATOM 1674 C CA . GLN A 1 209 ? 9.766 -7.950 2.714 1.00 93.50 209 GLN A CA 1
ATOM 1675 C C . GLN A 1 209 ? 9.327 -6.848 1.749 1.00 93.50 209 GLN A C 1
ATOM 1677 O O . GLN A 1 209 ? 8.132 -6.606 1.587 1.00 93.50 209 GLN A O 1
ATOM 1682 N N . SER A 1 210 ? 10.292 -6.151 1.156 1.00 91.31 210 SER A N 1
ATOM 1683 C CA . SER A 1 210 ? 10.082 -5.010 0.266 1.00 91.31 210 SER A CA 1
ATOM 1684 C C . SER A 1 210 ? 10.430 -5.412 -1.163 1.00 91.31 210 SER A C 1
ATOM 1686 O O . SER A 1 210 ? 11.544 -5.846 -1.427 1.00 91.31 210 SER A O 1
ATOM 1688 N N . ASP A 1 211 ? 9.454 -5.279 -2.061 1.00 90.88 211 ASP A N 1
ATOM 1689 C CA . ASP A 1 211 ? 9.596 -5.451 -3.510 1.00 90.88 211 ASP A CA 1
ATOM 1690 C C . ASP A 1 211 ? 8.761 -4.372 -4.244 1.00 90.88 211 ASP A C 1
ATOM 1692 O O . ASP A 1 211 ? 8.026 -4.631 -5.194 1.00 90.88 211 ASP A O 1
ATOM 1696 N N . GLY A 1 212 ? 8.823 -3.128 -3.757 1.00 89.38 212 GLY A N 1
ATOM 1697 C CA . GLY A 1 212 ? 8.099 -1.971 -4.302 1.00 89.38 212 GLY A CA 1
ATOM 1698 C C . GLY A 1 212 ? 6.613 -1.892 -3.925 1.00 89.38 212 GLY A C 1
ATOM 1699 O O . GLY A 1 212 ? 6.090 -2.733 -3.184 1.00 89.38 212 GLY A O 1
ATOM 1700 N N . SER A 1 213 ? 5.940 -0.841 -4.407 1.00 91.31 213 SER A N 1
ATOM 1701 C CA . SER A 1 213 ? 4.493 -0.587 -4.220 1.00 91.31 213 SER A CA 1
ATOM 1702 C C . SER A 1 213 ? 4.020 -0.638 -2.752 1.00 91.31 213 SER A C 1
ATOM 1704 O O . SER A 1 213 ? 2.955 -1.155 -2.417 1.00 91.31 213 SER A O 1
ATOM 1706 N N . HIS A 1 214 ? 4.834 -0.086 -1.847 1.00 93.25 214 HIS A N 1
ATOM 1707 C CA . HIS A 1 214 ? 4.637 -0.174 -0.395 1.00 93.25 214 HIS A CA 1
ATOM 1708 C C . HIS A 1 214 ? 3.326 0.441 0.095 1.00 93.25 214 HIS A C 1
ATOM 1710 O O . HIS A 1 214 ? 2.632 -0.166 0.906 1.00 93.25 214 HIS A O 1
ATOM 1716 N N . LEU A 1 215 ? 2.980 1.626 -0.411 1.00 94.75 215 LEU A N 1
ATOM 1717 C CA . LEU A 1 215 ? 1.771 2.339 -0.008 1.00 94.75 215 LEU A CA 1
ATOM 1718 C C . LEU A 1 215 ? 0.509 1.542 -0.371 1.00 94.75 215 LEU A C 1
ATOM 1720 O O . LEU A 1 215 ? -0.333 1.317 0.494 1.00 94.75 215 LEU A O 1
ATOM 1724 N N . ALA A 1 216 ? 0.419 1.049 -1.611 1.00 95.44 216 ALA A N 1
ATOM 1725 C CA . ALA A 1 216 ? -0.710 0.238 -2.065 1.00 95.44 216 ALA A CA 1
ATOM 1726 C C . ALA A 1 216 ? -0.852 -1.057 -1.249 1.00 95.44 216 ALA A C 1
ATOM 1728 O O . ALA A 1 216 ? -1.934 -1.351 -0.742 1.00 95.44 216 ALA A O 1
ATOM 1729 N N . ALA A 1 217 ? 0.249 -1.788 -1.045 1.00 95.94 217 ALA A N 1
ATOM 1730 C CA . ALA A 1 217 ? 0.236 -3.021 -0.262 1.00 95.94 217 ALA A CA 1
ATOM 1731 C C . ALA A 1 217 ? -0.200 -2.786 1.196 1.00 95.94 217 ALA A C 1
ATOM 1733 O O . ALA A 1 217 ? -0.974 -3.572 1.741 1.00 95.94 217 ALA A O 1
ATOM 1734 N N . CYS A 1 218 ? 0.244 -1.692 1.825 1.00 96.56 218 CYS A N 1
ATOM 1735 C CA . CYS A 1 218 ? -0.173 -1.339 3.182 1.00 96.56 218 CYS A CA 1
ATOM 1736 C C . CYS A 1 218 ? -1.650 -0.949 3.270 1.00 96.56 218 CYS A C 1
ATOM 1738 O O . CYS A 1 218 ? -2.316 -1.378 4.207 1.00 96.56 218 CYS A O 1
ATOM 1740 N N . VAL A 1 219 ? -2.179 -0.191 2.305 1.00 96.81 219 VAL A N 1
ATOM 1741 C CA . VAL A 1 219 ? -3.610 0.159 2.269 1.00 96.81 219 VAL A CA 1
ATOM 1742 C C . VAL A 1 219 ? -4.473 -1.095 2.099 1.00 96.81 219 VAL A C 1
ATOM 1744 O O . VAL A 1 219 ? -5.440 -1.270 2.837 1.00 96.81 219 VAL A O 1
ATOM 1747 N N . ASN A 1 220 ? -4.090 -2.009 1.204 1.00 96.56 220 ASN A N 1
ATOM 1748 C CA . ASN A 1 220 ? -4.800 -3.276 1.000 1.00 96.56 220 ASN A CA 1
ATOM 1749 C C . ASN A 1 220 ? -4.775 -4.155 2.261 1.00 96.56 220 ASN A C 1
ATOM 1751 O O . ASN A 1 220 ? -5.809 -4.676 2.684 1.00 96.56 220 ASN A O 1
ATOM 1755 N N . ALA A 1 221 ? -3.608 -4.276 2.904 1.00 97.00 221 ALA A N 1
ATOM 1756 C CA . ALA A 1 221 ? -3.459 -5.012 4.157 1.00 97.00 221 ALA A CA 1
ATOM 1757 C C . ALA A 1 221 ? -4.290 -4.394 5.292 1.00 97.00 221 ALA A C 1
ATOM 1759 O O . ALA A 1 221 ? -4.949 -5.117 6.037 1.00 97.00 221 ALA A O 1
ATOM 1760 N N . ALA A 1 222 ? -4.299 -3.065 5.404 1.00 96.81 222 ALA A N 1
ATOM 1761 C CA . ALA A 1 222 ? -5.100 -2.355 6.390 1.00 96.81 222 ALA A CA 1
ATOM 1762 C C . ALA A 1 222 ? -6.600 -2.531 6.136 1.00 96.81 222 ALA A C 1
ATOM 1764 O O . ALA A 1 222 ? -7.333 -2.808 7.078 1.00 96.81 222 ALA A O 1
ATOM 1765 N N . SER A 1 223 ? -7.065 -2.489 4.883 1.00 96.12 223 SER A N 1
ATOM 1766 C CA . SER A 1 223 ? -8.482 -2.726 4.575 1.00 96.12 223 SER A CA 1
ATOM 1767 C C . SER A 1 223 ? -8.926 -4.132 4.987 1.00 96.12 223 SER A C 1
ATOM 1769 O O . SER A 1 223 ? -10.036 -4.298 5.493 1.00 96.12 223 SER A O 1
ATOM 1771 N N . LEU A 1 224 ? -8.066 -5.138 4.805 1.00 95.56 224 LEU A N 1
ATOM 1772 C CA . LEU A 1 224 ? -8.317 -6.502 5.272 1.00 95.56 224 LEU A CA 1
ATOM 1773 C C . LEU A 1 224 ? -8.333 -6.589 6.805 1.00 95.56 224 LEU A C 1
ATOM 1775 O O . LEU A 1 224 ? -9.234 -7.203 7.366 1.00 95.56 224 LEU A O 1
ATOM 1779 N N . ALA A 1 225 ? -7.372 -5.960 7.488 1.00 96.00 225 ALA A N 1
ATOM 1780 C CA . ALA A 1 225 ? -7.286 -5.997 8.949 1.00 96.00 225 ALA A CA 1
ATOM 1781 C C . ALA A 1 225 ? -8.457 -5.258 9.622 1.00 96.00 225 ALA A C 1
ATOM 1783 O O . ALA A 1 225 ? -8.999 -5.739 10.611 1.00 96.00 225 ALA A O 1
ATOM 1784 N N . MET A 1 226 ? -8.892 -4.131 9.054 1.00 94.75 226 MET A N 1
ATOM 1785 C CA . MET A 1 226 ? -10.072 -3.384 9.506 1.00 94.75 226 MET A CA 1
ATOM 1786 C C . MET A 1 226 ? -11.359 -4.196 9.310 1.00 94.75 226 MET A C 1
ATOM 1788 O O . MET A 1 226 ? -12.240 -4.178 10.169 1.00 94.75 226 MET A O 1
ATOM 1792 N N . SER A 1 227 ? -11.451 -4.943 8.203 1.00 94.19 227 SER A N 1
ATOM 1793 C CA . SER A 1 227 ? -12.554 -5.880 7.972 1.00 94.19 227 SER A CA 1
ATOM 1794 C C . SER A 1 227 ? -12.536 -7.044 8.967 1.00 94.19 227 SER A C 1
ATOM 1796 O O . SER A 1 227 ? -13.604 -7.464 9.399 1.00 94.19 227 SER A O 1
ATOM 1798 N N . ASP A 1 228 ? -11.356 -7.553 9.340 1.00 93.00 228 ASP A N 1
ATOM 1799 C CA . ASP A 1 228 ? -11.208 -8.612 10.351 1.00 93.00 228 ASP A CA 1
ATOM 1800 C C . ASP A 1 228 ? -11.625 -8.136 11.750 1.00 93.00 228 ASP A C 1
ATOM 1802 O O . ASP A 1 228 ? -12.288 -8.876 12.473 1.00 93.00 228 ASP A O 1
ATOM 1806 N N . ALA A 1 229 ? -11.300 -6.883 12.095 1.00 92.75 229 ALA A N 1
ATOM 1807 C CA . ALA A 1 229 ? -11.732 -6.231 13.334 1.00 92.75 229 ALA A CA 1
ATOM 1808 C C . ALA A 1 229 ? -13.249 -5.960 13.388 1.00 92.75 229 ALA A C 1
ATOM 1810 O O . ALA A 1 229 ? -13.772 -5.607 14.441 1.00 92.75 229 ALA A O 1
ATOM 1811 N N . GLY A 1 230 ? -13.965 -6.079 12.264 1.00 91.62 230 GLY A N 1
ATOM 1812 C CA . GLY A 1 230 ? -15.393 -5.763 12.193 1.00 91.62 230 GLY A CA 1
ATOM 1813 C C . GLY A 1 230 ? -15.699 -4.266 12.308 1.00 91.62 230 GLY A C 1
ATOM 1814 O O . GLY A 1 230 ? -16.805 -3.894 12.701 1.00 91.62 230 GLY A O 1
ATOM 1815 N N . ILE A 1 231 ? -14.743 -3.395 11.969 1.00 94.31 231 ILE A N 1
ATOM 1816 C CA . ILE A 1 231 ? -14.949 -1.946 12.024 1.00 94.31 231 ILE A CA 1
ATOM 1817 C C . ILE A 1 231 ? -15.839 -1.520 10.844 1.00 94.31 231 ILE A C 1
ATOM 1819 O O . ILE A 1 231 ? -15.517 -1.815 9.689 1.00 94.31 231 ILE A O 1
ATOM 1823 N N . PRO A 1 232 ? -16.947 -0.798 11.088 1.00 93.81 232 PRO A N 1
ATOM 1824 C CA . PRO A 1 232 ? -17.851 -0.358 10.036 1.00 93.81 232 PRO A CA 1
ATOM 1825 C C . PRO A 1 232 ? -17.186 0.683 9.121 1.00 93.81 232 PRO A C 1
ATOM 1827 O O . PRO A 1 232 ? -16.837 1.797 9.525 1.00 93.81 232 PRO A O 1
ATOM 1830 N N . MET A 1 233 ? -17.048 0.315 7.849 1.00 93.62 233 MET A N 1
ATOM 1831 C CA . MET A 1 233 ? -16.511 1.147 6.770 1.00 93.62 233 MET A CA 1
ATOM 1832 C C . MET A 1 233 ? -17.574 1.351 5.687 1.00 93.62 233 MET A C 1
ATOM 1834 O O . MET A 1 233 ? -18.443 0.503 5.493 1.00 93.62 233 MET A O 1
ATOM 1838 N N . LYS A 1 234 ? -17.486 2.451 4.931 1.00 93.44 234 LYS A N 1
ATOM 1839 C CA . LYS A 1 234 ? -18.335 2.703 3.747 1.00 93.44 234 LYS A CA 1
ATOM 1840 C C . LYS A 1 234 ? -18.188 1.608 2.679 1.00 93.44 234 LYS A C 1
ATOM 1842 O O . LYS A 1 234 ? -19.113 1.349 1.907 1.00 93.44 234 LYS A O 1
ATOM 1847 N N . GLY A 1 235 ? -17.013 0.987 2.640 1.00 92.44 235 GLY A N 1
ATOM 1848 C CA . GLY A 1 235 ? -16.679 -0.179 1.838 1.00 92.44 235 GLY A CA 1
ATOM 1849 C C . GLY A 1 235 ? -15.199 -0.524 1.963 1.00 92.44 235 GLY A C 1
ATOM 1850 O O . GLY A 1 235 ? -14.438 0.196 2.609 1.00 92.44 235 GLY A O 1
ATOM 1851 N N . LEU A 1 236 ? -14.799 -1.634 1.346 1.00 94.25 236 LEU A N 1
ATOM 1852 C CA . LEU A 1 236 ? -13.397 -2.044 1.310 1.00 94.25 236 LEU A CA 1
ATOM 1853 C C . LEU A 1 236 ? -12.608 -1.115 0.389 1.00 94.25 236 LEU A C 1
ATOM 1855 O O . LEU A 1 236 ? -13.086 -0.743 -0.688 1.00 94.25 236 LEU A O 1
ATOM 1859 N N . VAL A 1 237 ? -11.399 -0.771 0.818 1.00 95.88 237 VAL A N 1
ATOM 1860 C CA . VAL A 1 237 ? -10.478 0.072 0.061 1.00 95.88 237 VAL A CA 1
ATOM 1861 C C . VAL A 1 237 ? -9.497 -0.829 -0.674 1.00 95.88 237 VAL A C 1
ATOM 1863 O O . VAL A 1 237 ? -8.842 -1.670 -0.061 1.00 95.88 237 VAL A O 1
ATOM 1866 N N . ALA A 1 238 ? -9.384 -0.638 -1.985 1.00 95.88 238 ALA A N 1
ATOM 1867 C CA . ALA A 1 238 ? -8.395 -1.313 -2.813 1.00 95.88 238 ALA A CA 1
ATOM 1868 C C . ALA A 1 238 ? -7.486 -0.276 -3.465 1.00 95.88 238 ALA A C 1
ATOM 1870 O O . ALA A 1 238 ? -7.964 0.676 -4.087 1.00 95.88 238 ALA A O 1
ATOM 1871 N N . ALA A 1 239 ? -6.181 -0.468 -3.314 1.00 95.88 239 ALA A N 1
ATOM 1872 C CA . ALA A 1 239 ? -5.151 0.408 -3.832 1.00 95.88 239 ALA A CA 1
ATOM 1873 C C . ALA A 1 239 ? -4.231 -0.321 -4.808 1.00 95.88 239 ALA A C 1
ATOM 1875 O O . ALA A 1 239 ? -3.852 -1.477 -4.602 1.00 95.88 239 ALA A O 1
ATOM 1876 N N . ALA A 1 240 ? -3.828 0.397 -5.850 1.00 94.38 240 ALA A N 1
ATOM 1877 C CA . ALA A 1 240 ? -2.862 -0.059 -6.828 1.00 94.38 240 ALA A CA 1
ATOM 1878 C C . ALA A 1 240 ? -1.898 1.071 -7.189 1.00 94.38 240 ALA A C 1
ATOM 1880 O O . ALA A 1 240 ? -2.251 2.252 -7.216 1.00 94.38 240 ALA A O 1
ATOM 1881 N N . THR A 1 241 ? -0.664 0.686 -7.489 1.00 94.50 241 THR A N 1
ATOM 1882 C CA . THR A 1 241 ? 0.374 1.591 -7.971 1.00 94.50 241 THR A CA 1
ATOM 1883 C C . THR A 1 241 ? 0.562 1.369 -9.464 1.00 94.50 241 THR A C 1
ATOM 1885 O O . THR A 1 241 ? 0.665 0.229 -9.909 1.00 94.50 241 THR A O 1
ATOM 1888 N N . CYS A 1 242 ? 0.619 2.445 -10.237 1.00 93.81 242 CYS A N 1
ATOM 1889 C CA . CYS A 1 242 ? 0.888 2.430 -11.669 1.00 93.81 242 CYS A CA 1
ATOM 1890 C C . CYS A 1 242 ? 2.000 3.423 -12.008 1.00 93.81 242 CYS A C 1
ATOM 1892 O O . CYS A 1 242 ? 2.209 4.410 -11.307 1.00 93.81 242 CYS A O 1
ATOM 1894 N N . SER A 1 243 ? 2.704 3.169 -13.098 1.00 92.31 243 SER A N 1
ATOM 1895 C CA . SER A 1 243 ? 3.714 4.055 -13.671 1.00 92.31 243 SER A CA 1
ATOM 1896 C C . SER A 1 243 ? 3.493 4.167 -15.173 1.00 92.31 243 SER A C 1
ATOM 1898 O O . SER A 1 243 ? 2.708 3.410 -15.744 1.00 92.31 243 SER A O 1
ATOM 1900 N N . ILE A 1 244 ? 4.159 5.119 -15.817 1.00 89.50 244 ILE A N 1
ATOM 1901 C CA . ILE A 1 244 ? 4.230 5.161 -17.273 1.00 89.50 244 ILE A CA 1
ATOM 1902 C C . ILE A 1 244 ? 5.663 4.923 -17.731 1.00 89.50 244 ILE A C 1
ATOM 1904 O O . ILE A 1 244 ? 6.599 5.560 -17.249 1.00 89.50 244 ILE A O 1
ATOM 1908 N N . VAL A 1 245 ? 5.813 4.002 -18.676 1.00 86.38 245 VAL A N 1
ATOM 1909 C CA . VAL A 1 245 ? 7.082 3.665 -19.318 1.00 86.38 245 VAL A CA 1
ATOM 1910 C C . VAL A 1 245 ? 6.851 3.747 -20.819 1.00 86.38 245 VAL A C 1
ATOM 1912 O O . VAL A 1 245 ? 5.900 3.153 -21.319 1.00 86.38 245 VAL A O 1
ATOM 1915 N N . ASP A 1 246 ? 7.671 4.522 -21.530 1.00 82.00 246 ASP A N 1
ATOM 1916 C CA . ASP A 1 246 ? 7.612 4.660 -22.995 1.00 82.00 246 ASP A CA 1
ATOM 1917 C C . ASP A 1 246 ? 6.204 4.985 -23.541 1.00 82.00 246 ASP A C 1
ATOM 1919 O O . ASP A 1 246 ? 5.776 4.501 -24.587 1.00 82.00 246 ASP A O 1
ATOM 1923 N N . GLY A 1 247 ? 5.444 5.803 -22.801 1.00 81.69 247 GLY A N 1
ATOM 1924 C CA . GLY A 1 247 ? 4.078 6.200 -23.160 1.00 81.69 247 GLY A CA 1
ATOM 1925 C C . GLY A 1 247 ? 2.996 5.146 -22.881 1.00 81.69 247 GLY A C 1
ATOM 1926 O O . GLY A 1 247 ? 1.820 5.421 -23.120 1.00 81.69 247 GLY A O 1
ATOM 1927 N N . GLN A 1 248 ? 3.350 3.974 -22.343 1.00 87.00 248 GLN A N 1
ATOM 1928 C CA . GLN A 1 248 ? 2.411 2.921 -21.952 1.00 87.00 248 GLN A CA 1
ATOM 1929 C C . GLN A 1 248 ? 2.271 2.818 -20.424 1.00 87.00 248 GLN A C 1
ATOM 1931 O O . GLN A 1 248 ? 3.279 2.820 -19.709 1.00 87.00 248 GLN A O 1
ATOM 1936 N N . PRO A 1 249 ? 1.039 2.716 -19.885 1.00 90.56 249 PRO A N 1
ATOM 1937 C CA . PRO A 1 249 ? 0.846 2.555 -18.453 1.00 90.56 249 PRO A CA 1
ATOM 1938 C C . PRO A 1 249 ? 1.197 1.126 -18.022 1.00 90.56 249 PRO A C 1
ATOM 1940 O O . PRO A 1 249 ? 0.656 0.144 -18.535 1.00 90.56 249 PRO A O 1
ATOM 1943 N N . VAL A 1 250 ? 2.088 1.028 -17.042 1.00 91.44 250 VAL A N 1
ATOM 1944 C CA . VAL A 1 250 ? 2.522 -0.209 -16.395 1.00 91.44 250 VAL A CA 1
ATOM 1945 C C . VAL A 1 250 ? 1.903 -0.273 -15.003 1.00 91.44 250 VAL A C 1
ATOM 1947 O O . VAL A 1 250 ? 2.035 0.660 -14.211 1.00 91.44 250 VAL A O 1
ATOM 1950 N N . VAL A 1 251 ? 1.234 -1.378 -14.692 1.00 92.44 251 VAL A N 1
ATOM 1951 C CA . VAL A 1 251 ? 0.549 -1.584 -13.409 1.00 92.44 251 VAL A CA 1
ATOM 1952 C C . VAL A 1 251 ? 1.421 -2.403 -12.459 1.00 92.44 251 VAL A C 1
ATOM 1954 O O . VAL A 1 251 ? 2.183 -3.263 -12.898 1.00 92.44 251 VAL A O 1
ATOM 1957 N N . ASP A 1 252 ? 1.301 -2.160 -11.156 1.00 92.12 252 ASP A N 1
ATOM 1958 C CA . ASP A 1 252 ? 2.040 -2.846 -10.089 1.00 92.12 252 ASP A CA 1
ATOM 1959 C C . ASP A 1 252 ? 3.559 -2.883 -10.332 1.00 92.12 252 ASP A C 1
ATOM 1961 O O . ASP A 1 252 ? 4.135 -3.871 -10.810 1.00 92.12 252 ASP A O 1
ATOM 1965 N N . VAL A 1 253 ? 4.189 -1.750 -10.032 1.00 89.31 253 VAL A N 1
ATOM 1966 C CA . VAL A 1 253 ? 5.620 -1.501 -10.227 1.00 89.31 253 VAL A CA 1
ATOM 1967 C C . VAL A 1 253 ? 6.425 -2.215 -9.139 1.00 89.31 253 VAL A C 1
ATOM 1969 O O . VAL A 1 253 ? 6.103 -2.123 -7.947 1.00 89.31 253 VAL A O 1
ATOM 1972 N N . ASN A 1 254 ? 7.484 -2.915 -9.545 1.00 89.25 254 ASN A N 1
ATOM 1973 C CA . ASN A 1 254 ? 8.384 -3.610 -8.619 1.00 89.25 254 ASN A CA 1
ATOM 1974 C C . ASN A 1 254 ? 9.494 -2.693 -8.120 1.00 89.25 254 ASN A C 1
ATOM 1976 O O . ASN A 1 254 ? 9.783 -1.672 -8.734 1.00 89.25 254 ASN A O 1
ATOM 1980 N N . GLN A 1 255 ? 10.230 -3.119 -7.091 1.00 88.06 255 GLN A N 1
ATOM 1981 C CA . GLN A 1 255 ? 11.365 -2.345 -6.578 1.00 88.06 255 GLN A CA 1
ATOM 1982 C C . GLN A 1 255 ? 12.429 -2.035 -7.643 1.00 88.06 255 GLN A C 1
ATOM 1984 O O . GLN A 1 255 ? 13.036 -0.973 -7.608 1.00 88.06 255 GLN A O 1
ATOM 1989 N N . ARG A 1 256 ? 12.661 -2.951 -8.593 1.00 84.25 256 ARG A N 1
ATOM 1990 C CA . ARG A 1 256 ? 13.633 -2.745 -9.685 1.00 84.25 256 ARG A CA 1
ATOM 1991 C C . ARG A 1 256 ? 13.199 -1.678 -10.685 1.00 84.25 256 ARG A C 1
ATOM 1993 O O . ARG A 1 256 ? 14.037 -1.043 -11.306 1.00 84.25 256 ARG A O 1
ATOM 2000 N N . GLU A 1 257 ? 11.896 -1.521 -10.855 1.00 84.00 257 GLU A N 1
ATOM 2001 C CA . GLU A 1 257 ? 11.301 -0.563 -11.784 1.00 84.00 257 GLU A CA 1
ATOM 2002 C C . GLU A 1 257 ? 10.970 0.761 -11.090 1.00 84.00 257 GLU A C 1
ATOM 2004 O O . GLU A 1 257 ? 10.811 1.789 -11.741 1.00 84.00 257 GLU A O 1
ATOM 2009 N N . GLU A 1 258 ? 10.884 0.745 -9.759 1.00 82.81 258 GLU A N 1
ATOM 2010 C CA . GLU A 1 258 ? 10.753 1.908 -8.892 1.00 82.81 258 GLU A CA 1
ATOM 2011 C C . GLU A 1 258 ? 12.080 2.685 -8.868 1.00 82.81 258 GLU A C 1
ATOM 2013 O O . GLU A 1 258 ? 12.832 2.676 -7.898 1.00 82.81 258 GLU A O 1
ATOM 2018 N N . THR A 1 259 ? 12.383 3.333 -9.991 1.00 77.19 259 THR A N 1
ATOM 2019 C CA . THR A 1 259 ? 13.510 4.257 -10.137 1.00 77.19 259 THR A CA 1
ATOM 2020 C C . THR A 1 259 ? 13.028 5.680 -9.878 1.00 77.19 259 THR A C 1
ATOM 2022 O O . THR A 1 259 ? 11.934 6.045 -10.305 1.00 77.19 259 THR A O 1
ATOM 2025 N N . ASP A 1 260 ? 13.862 6.520 -9.259 1.00 69.62 260 ASP A N 1
ATOM 2026 C CA . ASP A 1 260 ? 13.531 7.917 -8.917 1.00 69.62 260 ASP A CA 1
ATOM 2027 C C . ASP A 1 260 ? 13.151 8.795 -10.130 1.00 69.62 260 ASP A C 1
ATOM 2029 O O . ASP A 1 260 ? 12.640 9.899 -9.966 1.00 69.62 260 ASP A O 1
ATOM 2033 N N . ILE A 1 261 ? 13.391 8.323 -11.353 1.00 77.12 261 ILE A N 1
ATOM 2034 C CA . ILE A 1 261 ? 13.089 9.039 -12.597 1.00 77.12 261 ILE A CA 1
ATOM 2035 C C . ILE A 1 261 ? 11.643 8.794 -13.044 1.00 77.12 261 ILE A C 1
ATOM 2037 O O . ILE A 1 261 ? 11.015 9.678 -13.628 1.00 77.12 261 ILE A O 1
ATOM 2041 N N . LEU A 1 262 ? 11.105 7.602 -12.781 1.00 83.50 262 LEU A N 1
ATOM 2042 C CA . LEU A 1 262 ? 9.824 7.193 -13.339 1.00 83.50 262 LEU A CA 1
ATOM 2043 C C . LEU A 1 262 ? 8.669 7.740 -12.514 1.00 83.50 262 LEU A C 1
ATOM 2045 O O . LEU A 1 262 ? 8.718 7.723 -11.280 1.00 83.50 262 LEU A O 1
ATOM 2049 N N . PRO A 1 263 ? 7.608 8.223 -13.169 1.00 89.31 263 PRO A N 1
ATOM 2050 C CA . PRO A 1 263 ? 6.445 8.684 -12.452 1.00 89.31 263 PRO A CA 1
ATOM 2051 C C . PRO A 1 263 ? 5.654 7.534 -11.870 1.00 89.31 263 PRO A C 1
ATOM 2053 O O . PRO A 1 263 ? 5.371 6.547 -12.538 1.00 89.31 263 PRO A O 1
ATOM 2056 N N . ARG A 1 264 ? 5.237 7.703 -10.623 1.00 91.19 264 ARG A N 1
ATOM 2057 C CA . ARG A 1 264 ? 4.481 6.698 -9.896 1.00 91.19 264 ARG A CA 1
ATOM 2058 C C . ARG A 1 264 ? 3.194 7.303 -9.381 1.00 91.19 264 ARG A C 1
ATOM 2060 O O . ARG A 1 264 ? 3.230 8.233 -8.586 1.00 91.19 264 ARG A O 1
ATOM 2067 N N . LEU A 1 265 ? 2.073 6.740 -9.802 1.00 93.88 265 LEU A N 1
ATOM 2068 C CA . LEU A 1 265 ? 0.745 7.069 -9.316 1.00 93.88 265 LEU A CA 1
ATOM 2069 C C . LEU A 1 265 ? 0.242 5.932 -8.426 1.00 93.88 265 LEU A C 1
ATOM 2071 O O . LEU A 1 265 ? 0.022 4.823 -8.908 1.00 93.88 265 LEU A O 1
ATOM 2075 N N . THR A 1 266 ? 0.019 6.202 -7.147 1.00 94.94 266 THR A N 1
ATOM 2076 C CA . THR A 1 266 ? -0.732 5.315 -6.258 1.00 94.94 266 THR A CA 1
ATOM 2077 C C . THR A 1 266 ? -2.162 5.823 -6.152 1.00 94.94 266 THR A C 1
ATOM 2079 O O . THR A 1 266 ? -2.391 6.979 -5.797 1.00 94.94 266 THR A O 1
ATOM 2082 N N . LEU A 1 267 ? -3.128 4.964 -6.458 1.00 95.25 267 LEU A N 1
ATOM 2083 C CA . LEU A 1 267 ? -4.549 5.286 -6.402 1.00 95.25 267 LEU A CA 1
ATOM 2084 C C . LEU A 1 267 ? -5.256 4.278 -5.499 1.00 95.25 267 LEU A C 1
ATOM 2086 O O . LEU A 1 267 ? -4.954 3.089 -5.566 1.00 95.25 267 LEU A O 1
ATOM 2090 N N . ALA A 1 268 ? -6.183 4.750 -4.664 1.00 95.94 268 ALA A N 1
ATOM 2091 C CA . ALA A 1 268 ? -7.054 3.900 -3.860 1.00 95.94 268 ALA A CA 1
ATOM 2092 C C . ALA A 1 268 ? -8.525 4.209 -4.141 1.00 95.94 268 ALA A C 1
ATOM 2094 O O . ALA A 1 268 ? -8.944 5.368 -4.094 1.00 95.94 268 ALA A O 1
ATOM 2095 N N . THR A 1 269 ? -9.299 3.161 -4.402 1.00 95.31 269 THR A N 1
ATOM 2096 C CA . THR A 1 269 ? -10.742 3.220 -4.669 1.00 95.31 269 THR A CA 1
ATOM 2097 C C . THR A 1 269 ? -11.537 2.584 -3.544 1.00 95.31 269 THR A C 1
ATOM 2099 O O . THR A 1 269 ? -11.048 1.691 -2.847 1.00 95.31 269 THR A O 1
ATOM 2102 N N . LEU A 1 270 ? -12.776 3.035 -3.390 1.00 93.56 270 LEU A N 1
ATOM 2103 C CA . LEU A 1 270 ? -13.740 2.474 -2.457 1.00 93.56 270 LEU A CA 1
ATOM 2104 C C . LEU A 1 270 ? -14.701 1.533 -3.202 1.00 93.56 270 LEU A C 1
ATOM 2106 O O . LEU A 1 270 ? -15.169 1.868 -4.286 1.00 93.56 270 LEU A O 1
ATOM 2110 N N . ARG A 1 271 ? -15.017 0.360 -2.629 1.00 87.12 271 ARG A N 1
ATOM 2111 C CA . ARG A 1 271 ? -16.031 -0.598 -3.149 1.00 87.12 271 ARG A CA 1
ATOM 2112 C C . ARG A 1 271 ? -15.765 -1.153 -4.560 1.00 87.12 271 ARG A C 1
ATOM 2114 O O . ARG A 1 271 ? -16.670 -1.714 -5.167 1.00 87.12 271 ARG A O 1
ATOM 2121 N N . GLY A 1 272 ? -14.559 -0.975 -5.102 1.00 78.75 272 GLY A N 1
ATOM 2122 C CA . GLY A 1 272 ? -14.287 -1.265 -6.516 1.00 78.75 272 GLY A CA 1
ATOM 2123 C C . GLY A 1 272 ? -15.045 -0.339 -7.482 1.00 78.75 272 GLY A C 1
ATOM 2124 O O . GLY A 1 272 ? -15.112 -0.611 -8.680 1.00 78.75 272 GLY A O 1
ATOM 2125 N N . GLU A 1 273 ? -15.623 0.751 -6.978 1.00 83.19 273 GLU A N 1
ATOM 2126 C CA . GLU A 1 273 ? -16.282 1.784 -7.770 1.00 83.19 273 GLU A CA 1
ATOM 2127 C C . GLU A 1 273 ? -15.269 2.869 -8.181 1.00 83.19 273 GLU A C 1
ATOM 2129 O O . GLU A 1 273 ? -14.099 2.856 -7.796 1.00 83.19 273 GLU A O 1
ATOM 2134 N N . ASP A 1 274 ? -15.714 3.842 -8.978 1.00 81.19 274 ASP A N 1
ATOM 2135 C CA . ASP A 1 274 ? -14.857 4.935 -9.450 1.00 81.19 274 ASP A CA 1
ATOM 2136 C C . ASP A 1 274 ? -14.635 6.041 -8.392 1.00 81.19 274 ASP A C 1
ATOM 2138 O O . ASP A 1 274 ? -13.984 7.049 -8.694 1.00 81.19 274 ASP A O 1
ATOM 2142 N N . GLU A 1 275 ? -15.149 5.866 -7.166 1.00 91.19 275 GLU A N 1
ATOM 2143 C CA . GLU A 1 275 ? -14.910 6.767 -6.035 1.00 91.19 275 GLU A CA 1
ATOM 2144 C C . GLU A 1 275 ? -13.471 6.607 -5.527 1.00 91.19 275 GLU A C 1
ATOM 2146 O O . GLU A 1 275 ? -13.073 5.570 -4.989 1.00 91.19 275 GLU A O 1
ATOM 2151 N N . VAL A 1 276 ? -12.677 7.660 -5.712 1.00 92.75 276 VAL A N 1
ATOM 2152 C CA . VAL A 1 276 ? -11.261 7.684 -5.351 1.00 92.75 276 VAL A CA 1
ATOM 2153 C C . VAL A 1 276 ? -11.083 8.321 -3.977 1.00 92.75 276 VAL A C 1
ATOM 2155 O O . VAL A 1 276 ? -11.497 9.456 -3.758 1.00 92.75 276 VAL A O 1
ATOM 2158 N N . VAL A 1 277 ? -10.420 7.603 -3.072 1.00 93.19 277 VAL A N 1
ATOM 2159 C CA . VAL A 1 277 ? -10.154 8.052 -1.695 1.00 93.19 277 VAL A CA 1
ATOM 2160 C C . VAL A 1 277 ? -8.761 8.665 -1.574 1.00 93.19 277 VAL A C 1
ATOM 2162 O O . VAL A 1 277 ? -8.572 9.679 -0.906 1.00 93.19 277 VAL A O 1
ATOM 2165 N N . LEU A 1 278 ? -7.779 8.055 -2.241 1.00 94.25 278 LEU A N 1
ATOM 2166 C CA . LEU A 1 278 ? -6.384 8.477 -2.213 1.00 94.25 278 LEU A CA 1
ATOM 2167 C C . LEU A 1 278 ? -5.839 8.561 -3.633 1.00 94.25 278 LEU A C 1
ATOM 2169 O O . LEU A 1 278 ? -5.999 7.631 -4.423 1.00 94.25 278 LEU A O 1
ATOM 2173 N N . VAL A 1 279 ? -5.137 9.654 -3.916 1.00 94.62 279 VAL A N 1
ATOM 2174 C CA . VAL A 1 279 ? -4.287 9.799 -5.095 1.00 94.62 279 VAL A CA 1
ATOM 2175 C C . VAL A 1 279 ? -2.963 10.373 -4.640 1.00 94.62 279 VAL A C 1
ATOM 2177 O O . VAL A 1 279 ? -2.914 11.429 -4.010 1.00 94.62 279 VAL A O 1
ATOM 2180 N N . GLU A 1 280 ? -1.892 9.683 -4.981 1.00 94.38 280 GLU A N 1
ATOM 2181 C CA . GLU A 1 280 ? -0.537 10.117 -4.711 1.00 94.38 280 GLU A CA 1
ATOM 2182 C C . GLU A 1 280 ? 0.274 9.978 -5.994 1.00 94.38 280 GLU A C 1
ATOM 2184 O O . GLU A 1 280 ? 0.364 8.895 -6.561 1.00 94.38 280 GLU A O 1
ATOM 2189 N N . LEU A 1 281 ? 0.806 11.095 -6.487 1.00 93.31 281 LEU A N 1
ATOM 2190 C CA . LEU A 1 281 ? 1.650 11.127 -7.674 1.00 93.31 281 LEU A CA 1
ATOM 2191 C C . LEU A 1 281 ? 3.055 11.559 -7.271 1.00 93.31 281 LEU A C 1
ATOM 2193 O O . LEU A 1 281 ? 3.251 12.666 -6.768 1.00 93.31 281 LEU A O 1
ATOM 2197 N N . GLN A 1 282 ? 4.026 10.697 -7.541 1.00 90.25 282 GLN A N 1
ATOM 2198 C CA . GLN A 1 282 ? 5.443 10.994 -7.418 1.00 90.25 282 GLN A CA 1
ATOM 2199 C C . GLN A 1 282 ? 6.063 11.186 -8.796 1.00 90.25 282 GLN A C 1
ATOM 2201 O O . GLN A 1 282 ? 5.748 10.464 -9.742 1.00 90.25 282 GLN A O 1
ATOM 2206 N N . ASN A 1 283 ? 6.997 12.132 -8.869 1.00 90.19 283 ASN A N 1
ATOM 2207 C CA . ASN A 1 283 ? 7.697 12.556 -10.079 1.00 90.19 283 ASN A CA 1
ATOM 2208 C C . ASN A 1 283 ? 6.779 13.166 -11.153 1.00 90.19 283 ASN A C 1
ATOM 2210 O O . ASN A 1 283 ? 5.586 13.396 -10.956 1.00 90.19 283 ASN A O 1
ATOM 2214 N N . ARG A 1 284 ? 7.388 13.569 -12.272 1.00 87.88 284 ARG A N 1
ATOM 2215 C CA . ARG A 1 284 ? 6.741 14.389 -13.302 1.00 87.88 284 ARG A CA 1
ATOM 2216 C C . ARG A 1 284 ? 6.078 13.501 -14.352 1.00 87.88 284 ARG A C 1
ATOM 2218 O O . ARG A 1 284 ? 6.721 12.613 -14.897 1.00 87.88 284 ARG A O 1
ATOM 2225 N N . VAL A 1 285 ? 4.821 13.798 -14.673 1.00 89.31 285 VAL A N 1
ATOM 2226 C CA . VAL A 1 285 ? 4.046 13.156 -15.748 1.00 89.31 285 VAL A CA 1
ATOM 2227 C C . VAL A 1 285 ? 3.595 14.220 -16.735 1.00 89.31 285 VAL A C 1
ATOM 2229 O O . VAL A 1 285 ? 3.171 15.300 -16.325 1.00 89.31 285 VAL A O 1
ATOM 2232 N N . HIS A 1 286 ? 3.667 13.915 -18.030 1.00 90.19 286 HIS A N 1
ATOM 2233 C CA . HIS A 1 286 ? 3.042 14.753 -19.048 1.00 90.19 286 HIS A CA 1
ATOM 2234 C C . HIS A 1 286 ? 1.515 14.656 -18.950 1.00 90.19 286 HIS A C 1
ATOM 2236 O O . HIS A 1 286 ? 0.976 13.557 -18.832 1.00 90.19 286 HIS A O 1
ATOM 2242 N N . VAL A 1 287 ? 0.813 15.786 -19.030 1.00 91.00 287 VAL A N 1
ATOM 2243 C CA . VAL A 1 287 ? -0.640 15.861 -18.785 1.00 91.00 287 VAL A CA 1
ATOM 2244 C C . VAL A 1 287 ? -1.432 14.893 -19.671 1.00 91.00 287 VAL A C 1
ATOM 2246 O O . VAL A 1 287 ? -2.340 14.234 -19.177 1.00 91.00 287 VAL A O 1
ATOM 2249 N N . ASP A 1 288 ? -1.033 14.720 -20.931 1.00 91.56 288 ASP A N 1
ATOM 2250 C CA . ASP A 1 288 ? -1.703 13.825 -21.892 1.00 91.56 288 ASP A CA 1
ATOM 2251 C C . ASP A 1 288 ? -1.725 12.353 -21.460 1.00 91.56 288 ASP A C 1
ATOM 2253 O O . ASP A 1 288 ? -2.616 11.590 -21.828 1.00 91.56 288 ASP A O 1
ATOM 2257 N N . HIS A 1 289 ? -0.747 11.946 -20.656 1.00 90.25 289 HIS A N 1
ATOM 2258 C CA . HIS A 1 289 ? -0.606 10.575 -20.187 1.00 90.25 289 HIS A CA 1
ATOM 2259 C C . HIS A 1 289 ? -1.344 10.303 -18.872 1.00 90.25 289 HIS A C 1
ATOM 2261 O O . HIS A 1 289 ? -1.579 9.145 -18.520 1.00 90.25 289 HIS A O 1
ATOM 2267 N N . LEU A 1 290 ? -1.740 11.353 -18.148 1.00 91.44 290 LEU A N 1
ATOM 2268 C CA . LEU A 1 290 ? -2.401 11.226 -16.854 1.00 91.44 290 LEU A CA 1
ATOM 2269 C C . LEU A 1 290 ? -3.761 10.500 -16.937 1.00 91.44 290 LEU A C 1
ATOM 2271 O O . LEU A 1 290 ? -3.983 9.616 -16.109 1.00 91.44 290 LEU A O 1
ATOM 2275 N N . PRO A 1 291 ? -4.651 10.768 -17.920 1.00 92.75 291 PRO A N 1
ATOM 2276 C CA . PRO A 1 291 ? -5.927 10.058 -18.028 1.00 92.75 291 PRO A CA 1
ATOM 2277 C C . PRO A 1 291 ? -5.757 8.554 -18.253 1.00 92.75 291 PRO A C 1
ATOM 2279 O O . PRO A 1 291 ? -6.430 7.756 -17.603 1.00 92.75 291 PRO A O 1
ATOM 2282 N N . ALA A 1 292 ? -4.824 8.163 -19.126 1.00 91.81 292 ALA A N 1
ATOM 2283 C CA . ALA A 1 292 ? -4.527 6.758 -19.398 1.00 91.81 292 ALA A CA 1
ATOM 2284 C C . ALA A 1 292 ? -3.963 6.050 -18.155 1.00 91.81 292 ALA A C 1
ATOM 2286 O O . ALA A 1 292 ? -4.364 4.930 -17.840 1.00 91.81 292 ALA A O 1
ATOM 2287 N N . LEU A 1 293 ? -3.081 6.728 -17.413 1.00 92.38 293 LEU A N 1
ATOM 2288 C CA . LEU A 1 293 ? -2.510 6.212 -16.172 1.00 92.38 293 LEU A CA 1
ATOM 2289 C C . LEU A 1 293 ? -3.571 6.043 -15.076 1.00 92.38 293 LEU A C 1
ATOM 2291 O O . LEU A 1 293 ? -3.607 5.014 -14.403 1.00 92.38 293 LEU A O 1
ATOM 2295 N N . MET A 1 294 ? -4.460 7.026 -14.914 1.00 92.69 294 MET A N 1
ATOM 2296 C CA . MET A 1 294 ? -5.557 6.956 -13.947 1.00 92.69 294 MET A CA 1
ATOM 2297 C C . MET A 1 294 ? -6.565 5.858 -14.297 1.00 92.69 294 MET A C 1
ATOM 2299 O O . MET A 1 294 ? -7.018 5.159 -13.395 1.00 92.69 294 MET A O 1
ATOM 2303 N N . ALA A 1 295 ? -6.903 5.687 -15.578 1.00 92.88 295 ALA A N 1
ATOM 2304 C CA . ALA A 1 295 ? -7.792 4.617 -16.028 1.00 92.88 295 ALA A CA 1
ATOM 2305 C C . ALA A 1 295 ? -7.194 3.235 -15.720 1.00 92.88 295 ALA A C 1
ATOM 2307 O O . ALA A 1 295 ? -7.830 2.431 -15.042 1.00 92.88 295 ALA A O 1
ATOM 2308 N N . ALA A 1 296 ? -5.928 3.011 -16.092 1.00 93.38 296 ALA A N 1
ATOM 2309 C CA . ALA A 1 296 ? -5.226 1.763 -15.794 1.00 93.38 296 ALA A CA 1
ATOM 2310 C C . ALA A 1 296 ? -5.141 1.485 -14.281 1.00 93.38 296 ALA A C 1
ATOM 2312 O O . ALA A 1 296 ? -5.325 0.346 -13.843 1.00 93.38 296 ALA A O 1
ATOM 2313 N N . ALA A 1 297 ? -4.914 2.520 -13.465 1.00 93.81 297 ALA A N 1
ATOM 2314 C CA . ALA A 1 297 ? -4.894 2.386 -12.012 1.00 93.81 297 ALA A CA 1
ATOM 2315 C C . ALA A 1 297 ? -6.262 2.001 -11.440 1.00 93.81 297 ALA A C 1
ATOM 2317 O O . ALA A 1 297 ? -6.328 1.127 -10.576 1.00 93.81 297 ALA A O 1
ATOM 2318 N N . LYS A 1 298 ? -7.352 2.597 -11.937 1.00 93.88 298 LYS A N 1
ATOM 2319 C CA . LYS A 1 298 ? -8.720 2.251 -11.525 1.00 93.88 298 LYS A CA 1
ATOM 2320 C C . LYS A 1 298 ? -9.080 0.813 -11.883 1.00 93.88 298 LYS A C 1
ATOM 2322 O O . LYS A 1 298 ? -9.567 0.087 -11.020 1.00 93.88 298 LYS A O 1
ATOM 2327 N N . ASP A 1 299 ? -8.788 0.383 -13.106 1.00 93.88 299 ASP A N 1
ATOM 2328 C CA . ASP A 1 299 ? -9.053 -0.993 -13.547 1.00 93.88 299 ASP A CA 1
ATOM 2329 C C . ASP A 1 299 ? -8.259 -2.005 -12.714 1.00 93.88 299 ASP A C 1
ATOM 2331 O O . ASP A 1 299 ? -8.778 -3.041 -12.297 1.00 93.88 299 ASP A O 1
ATOM 2335 N N . THR A 1 300 ? -7.018 -1.659 -12.370 1.00 94.12 300 THR A N 1
ATOM 2336 C CA . THR A 1 300 ? -6.195 -2.483 -11.482 1.00 94.12 300 THR A CA 1
ATOM 2337 C C . THR A 1 300 ? -6.772 -2.547 -10.070 1.00 94.12 300 THR A C 1
ATOM 2339 O O . THR A 1 300 ? -6.814 -3.622 -9.474 1.00 94.12 300 THR A O 1
ATOM 2342 N N . CYS A 1 301 ? -7.257 -1.425 -9.529 1.00 94.69 301 CYS A N 1
ATOM 2343 C CA . CYS A 1 301 ? -7.897 -1.405 -8.214 1.00 94.69 301 CYS A CA 1
ATOM 2344 C C . CYS A 1 301 ? -9.152 -2.286 -8.174 1.00 94.69 301 CYS A C 1
ATOM 2346 O O . CYS A 1 301 ? -9.374 -2.947 -7.163 1.00 94.69 301 CYS A O 1
ATOM 2348 N N . LYS A 1 302 ? -9.929 -2.354 -9.266 1.00 94.44 302 LYS A N 1
ATOM 2349 C CA . LYS A 1 302 ? -11.078 -3.269 -9.392 1.00 94.44 302 LYS A CA 1
ATOM 2350 C C . LYS A 1 302 ? -10.640 -4.729 -9.272 1.00 94.44 302 LYS A C 1
ATOM 2352 O O . LYS A 1 302 ? -11.181 -5.455 -8.444 1.00 94.44 302 LYS A O 1
ATOM 2357 N N . GLY A 1 303 ? -9.588 -5.126 -9.991 1.00 93.62 303 GLY A N 1
ATOM 2358 C CA . GLY A 1 303 ? -9.027 -6.478 -9.878 1.00 93.62 303 GLY A CA 1
ATOM 2359 C C . GLY A 1 303 ? -8.510 -6.802 -8.468 1.00 93.62 303 GLY A C 1
ATOM 2360 O O . GLY A 1 303 ? -8.785 -7.872 -7.930 1.00 93.62 303 GLY A O 1
ATOM 2361 N N . VAL A 1 304 ? -7.816 -5.859 -7.820 1.00 94.88 304 VAL A N 1
ATOM 2362 C CA . VAL A 1 304 ? -7.351 -6.023 -6.429 1.00 94.88 304 VAL A CA 1
ATOM 2363 C C . VAL A 1 304 ? -8.530 -6.136 -5.456 1.00 94.88 304 VAL A C 1
ATOM 2365 O O . VAL A 1 304 ? -8.492 -6.956 -4.539 1.00 94.88 304 VAL A O 1
ATOM 2368 N N . HIS A 1 305 ? -9.584 -5.344 -5.658 1.00 95.06 305 HIS A N 1
ATOM 2369 C CA . HIS A 1 305 ? -10.797 -5.382 -4.845 1.00 95.06 305 HIS A CA 1
ATOM 2370 C C . HIS A 1 305 ? -11.479 -6.752 -4.913 1.00 95.06 305 HIS A C 1
ATOM 2372 O O . HIS A 1 305 ? -11.818 -7.315 -3.874 1.00 95.06 305 HIS A O 1
ATOM 2378 N N . GLU A 1 306 ? -11.612 -7.327 -6.110 1.00 94.31 306 GLU A N 1
ATOM 2379 C CA . GLU A 1 306 ? -12.150 -8.680 -6.293 1.00 94.31 306 GLU A CA 1
ATOM 2380 C C . GLU A 1 306 ? -11.319 -9.728 -5.541 1.00 94.31 306 GLU A C 1
ATOM 2382 O O . GLU A 1 306 ? -11.885 -10.580 -4.853 1.00 94.31 306 GLU A O 1
ATOM 2387 N N . CYS A 1 307 ? -9.984 -9.632 -5.589 1.00 93.69 307 CYS A N 1
ATOM 2388 C CA . CYS A 1 307 ? -9.105 -10.514 -4.819 1.00 93.69 307 CYS A CA 1
ATOM 2389 C C . CYS A 1 307 ? -9.320 -10.370 -3.304 1.00 93.69 307 CYS A C 1
ATOM 2391 O O . CYS A 1 307 ? -9.444 -11.375 -2.606 1.00 93.69 307 CYS A O 1
ATOM 2393 N N . ILE A 1 308 ? -9.392 -9.141 -2.786 1.00 94.06 308 ILE A N 1
ATOM 2394 C CA . ILE A 1 308 ? -9.638 -8.868 -1.359 1.00 94.06 308 ILE A CA 1
ATOM 2395 C C . ILE A 1 308 ? -10.992 -9.450 -0.928 1.00 94.06 308 ILE A C 1
ATOM 2397 O O . ILE A 1 308 ? -11.070 -10.152 0.083 1.00 94.06 308 ILE A O 1
ATOM 2401 N N . CYS A 1 309 ? -12.043 -9.215 -1.715 1.00 93.69 309 CYS A N 1
ATOM 2402 C CA . CYS A 1 309 ? -13.379 -9.751 -1.471 1.00 93.69 309 CYS A CA 1
ATOM 2403 C C . CYS A 1 309 ? -13.387 -11.283 -1.467 1.00 93.69 309 CYS A C 1
ATOM 2405 O O . CYS A 1 309 ? -13.954 -11.884 -0.556 1.00 93.69 309 CYS A O 1
ATOM 2407 N N . ALA A 1 310 ? -12.717 -11.924 -2.428 1.00 93.69 310 ALA A N 1
ATOM 2408 C CA . ALA A 1 310 ? -12.622 -13.379 -2.494 1.00 93.69 310 ALA A CA 1
ATOM 2409 C C . ALA A 1 310 ? -11.970 -13.973 -1.235 1.00 93.69 310 ALA A C 1
ATOM 2411 O O . ALA A 1 310 ? -12.453 -14.974 -0.707 1.00 93.69 310 ALA A O 1
ATOM 2412 N N . VAL A 1 311 ? -10.918 -13.334 -0.713 1.00 92.62 311 VAL A N 1
ATOM 2413 C CA . VAL A 1 311 ? -10.234 -13.786 0.509 1.00 92.62 311 VAL A CA 1
ATOM 2414 C C . VAL A 1 311 ? -11.129 -13.619 1.743 1.00 92.62 311 VAL A C 1
ATOM 2416 O O . VAL A 1 311 ? -11.189 -14.519 2.582 1.00 92.62 311 VAL A O 1
ATOM 2419 N N . ILE A 1 312 ? -11.858 -12.504 1.859 1.00 91.62 312 ILE A N 1
ATOM 2420 C CA . ILE A 1 312 ? -12.809 -12.291 2.964 1.00 91.62 312 ILE A CA 1
ATOM 2421 C C . ILE A 1 312 ? -13.925 -13.339 2.916 1.00 91.62 312 ILE A C 1
ATOM 2423 O O . ILE A 1 312 ? -14.236 -13.956 3.933 1.00 91.62 312 ILE A O 1
ATOM 2427 N N . VAL A 1 313 ? -14.498 -13.586 1.738 1.00 92.06 313 VAL A N 1
ATOM 2428 C CA . VAL A 1 313 ? -15.562 -14.581 1.546 1.00 92.06 313 VAL A CA 1
ATOM 2429 C C . VAL A 1 313 ? -15.068 -15.995 1.865 1.00 92.06 313 VAL A C 1
ATOM 2431 O O . VAL A 1 313 ? -15.744 -16.730 2.582 1.00 92.06 313 VAL A O 1
ATOM 2434 N N . ASP A 1 314 ? -13.873 -16.375 1.408 1.00 90.56 314 ASP A N 1
ATOM 2435 C CA . ASP A 1 314 ? -13.253 -17.660 1.756 1.00 90.56 314 ASP A CA 1
ATOM 2436 C C . ASP A 1 314 ? -13.045 -17.796 3.274 1.00 90.56 314 ASP A C 1
ATOM 2438 O O . ASP A 1 314 ? -13.368 -18.833 3.859 1.00 90.56 314 ASP A O 1
ATOM 2442 N N . ARG A 1 315 ? -12.601 -16.729 3.949 1.00 85.81 315 ARG A N 1
ATOM 2443 C CA . ARG A 1 315 ? -12.468 -16.716 5.411 1.00 85.81 315 ARG A CA 1
ATOM 2444 C C . ARG A 1 315 ? -13.812 -16.880 6.120 1.00 85.81 315 ARG A C 1
ATOM 2446 O O . ARG A 1 315 ? -13.884 -17.633 7.092 1.00 85.81 315 ARG A O 1
ATOM 2453 N N . LEU A 1 316 ? -14.855 -16.200 5.646 1.00 86.06 316 LEU A N 1
ATOM 2454 C CA . LEU A 1 316 ? -16.209 -16.314 6.190 1.00 86.06 316 LEU A CA 1
ATOM 2455 C C . LEU A 1 316 ? -16.744 -17.744 6.041 1.00 86.06 316 LEU A C 1
ATOM 2457 O O . LEU A 1 316 ? -17.272 -18.295 7.005 1.00 86.06 316 LEU A O 1
ATOM 2461 N N . HIS A 1 317 ? -16.527 -18.383 4.887 1.00 86.69 317 HIS A N 1
ATOM 2462 C CA . HIS A 1 317 ? -16.919 -19.777 4.663 1.00 86.69 317 HIS A CA 1
ATOM 2463 C C . HIS A 1 317 ? -16.143 -20.773 5.532 1.00 86.69 317 HIS A C 1
ATOM 2465 O O . HIS A 1 317 ? -16.715 -21.758 5.995 1.00 86.69 317 HIS A O 1
ATOM 2471 N N . ARG A 1 318 ? -14.851 -20.526 5.783 1.00 80.69 318 ARG A N 1
ATOM 2472 C CA . ARG A 1 318 ? -14.012 -21.395 6.630 1.00 80.69 318 ARG A CA 1
ATOM 2473 C C . ARG A 1 318 ? -14.319 -21.287 8.125 1.00 80.69 318 ARG A C 1
ATOM 2475 O O . ARG A 1 318 ? -13.839 -22.124 8.879 1.00 80.69 318 ARG A O 1
ATOM 2482 N N . GLY A 1 319 ? -15.108 -20.296 8.544 1.00 60.66 319 GLY A N 1
ATOM 2483 C CA . GLY A 1 319 ? -15.760 -20.266 9.852 1.00 60.66 319 GLY A CA 1
ATOM 2484 C C . GLY A 1 319 ? -14.807 -20.311 11.050 1.00 60.66 319 GLY A C 1
ATOM 2485 O O . GLY A 1 319 ? -14.648 -21.345 11.688 1.00 60.66 319 GLY A O 1
ATOM 2486 N N . ALA A 1 320 ? -14.233 -19.161 11.415 1.00 52.34 320 ALA A N 1
ATOM 2487 C CA . ALA A 1 320 ? -13.515 -18.982 12.685 1.00 52.34 320 ALA A CA 1
ATOM 2488 C C . ALA A 1 320 ? -13.942 -17.722 13.467 1.00 52.34 320 ALA A C 1
ATOM 2490 O O . ALA A 1 320 ? -13.209 -17.281 14.345 1.00 52.34 320 ALA A O 1
ATO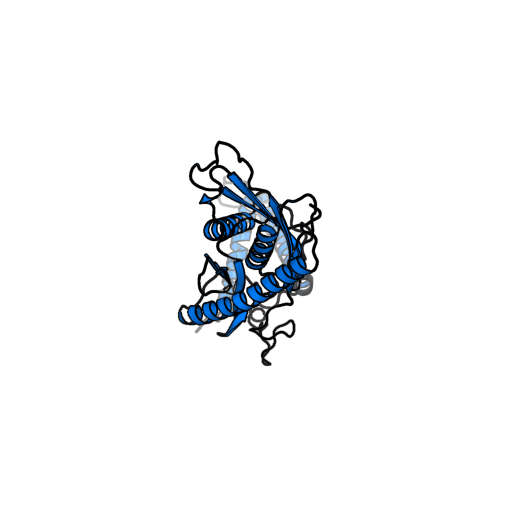M 2491 N N . TYR A 1 321 ? -15.111 -17.135 13.172 1.00 52.00 321 TYR A N 1
ATOM 2492 C CA . TYR A 1 321 ? -15.632 -15.985 13.935 1.00 52.00 321 TYR A CA 1
ATOM 2493 C C . TYR A 1 321 ? -16.439 -16.384 15.182 1.00 52.00 321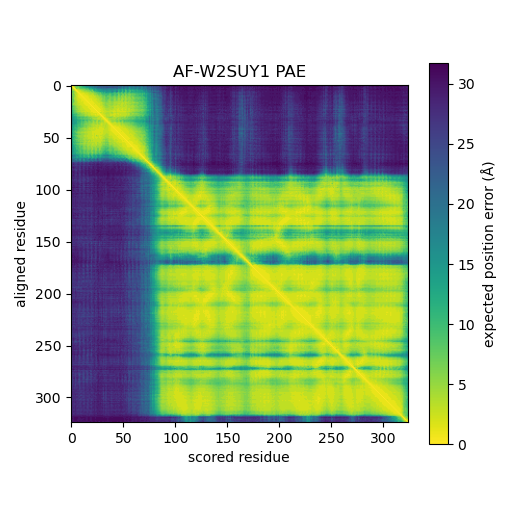 TYR A C 1
ATOM 2495 O O . TYR A 1 321 ? -16.636 -15.553 16.056 1.00 52.00 321 TYR A O 1
ATOM 2503 N N . PHE A 1 322 ? -16.858 -17.648 15.316 1.00 47.38 322 PHE A N 1
ATOM 2504 C CA . PHE A 1 322 ? -17.663 -18.115 16.459 1.00 47.38 322 PHE A CA 1
ATOM 2505 C C . PHE A 1 322 ? -16.845 -18.620 17.665 1.00 47.38 322 PHE A C 1
ATOM 2507 O O . PHE A 1 322 ? -17.423 -19.106 18.634 1.00 47.38 322 PHE A O 1
ATOM 2514 N N . HIS A 1 323 ? -15.512 -18.531 17.621 1.00 44.31 323 HIS A N 1
ATOM 2515 C CA . HIS A 1 323 ? -14.627 -18.981 18.710 1.00 44.31 323 HIS A CA 1
ATOM 2516 C C . HIS A 1 323 ? -13.718 -17.875 19.272 1.00 44.31 323 HIS A C 1
ATOM 2518 O O . HIS A 1 323 ? -12.705 -18.189 19.895 1.00 44.31 323 HIS A O 1
ATOM 2524 N N . ARG A 1 324 ? -14.060 -16.602 19.048 1.00 42.75 324 ARG A N 1
ATOM 2525 C CA . ARG A 1 324 ? -13.461 -15.471 19.768 1.00 42.75 324 ARG A CA 1
ATOM 2526 C C . ARG A 1 324 ? -14.411 -14.991 20.853 1.00 42.75 324 ARG A C 1
ATOM 2528 O O . ARG A 1 324 ? -15.626 -14.938 20.563 1.00 42.75 324 ARG A O 1
#

Nearest PDB structures (foldseek):
  4ba1-assembly1_B  TM=9.509E-01  e=6.204E-25  Saccharolobus solfataricus
  2pnz-assembly1_A  TM=9.560E-01  e=9.417E-25  Pyrococcus abyssi
  8xie-assembly1_D  TM=9.532E-01  e=4.436E-24  Thermoplasma acidophilum DSM 1728
  3l7z-assembly1_B  TM=9.545E-01  e=8.051E-24  Saccharolobus solfataricus
  2wnr-assembly1_B  TM=9.578E-01  e=1.551E-23  Methanothermobacter thermautotrophicus

pLDDT: mean 84.95, std 13.64, range [35.38, 97.31]

Radius of gyration: 30.29 Å; Cα contacts (8 Å, |Δi|>4): 539; chains: 1; bounding box: 88×63×64 Å

InterPro domains:
  IPR001247 Exoribonuclease, phosphorolytic domain 1 [PF01138] (103-232)
  IPR004217 Tim10-like [PF02953] (7-65)
  IPR015847 Exoribonuclease, phosphorolytic domain 2 [PF03725] (235-299)
  IPR020568 Ribosomal protein uS5 domain 2-type superfamily [SSF54211] (89-258)
  IPR027408 PNPase/RNase PH domain superfamily [G3DSA:3.30.230.70] (81-319)
  IPR035427 Tim10-like domain superfamily [G3DSA:1.10.287.810] (3-77)
  IPR035427 Tim10-like domain superfamily [SSF144122] (10-74)
  IPR036345 Exoribonuclease, PH domain 2 superfamily [SSF55666] (232-315)
  IPR050080 Ribonuclease PH [PTHR11953] (95-308)

Organism: Necator americanus (NCBI:txid51031)

Mean predicted aligned error: 14.08 Å

Solvent-accessible surface area (backbone atoms only — not comparable to full-atom values): 17551 Å² total; per-residue (Å²): 135,85,78,58,72,65,61,57,50,53,50,50,53,48,51,54,53,48,54,57,46,53,54,51,39,45,74,73,34,61,82,76,79,90,53,98,64,79,50,74,71,30,49,55,40,35,56,53,47,52,53,50,50,53,54,49,53,53,50,50,53,53,50,44,68,64,43,48,59,61,51,56,67,71,42,83,66,67,56,90,72,47,70,75,60,67,56,67,52,40,99,86,57,29,31,91,87,70,40,47,45,84,43,67,63,64,73,50,69,45,70,58,75,44,80,94,41,67,4,9,10,36,29,32,48,62,66,19,30,32,43,18,40,27,44,64,82,40,82,49,62,76,94,69,49,33,78,73,27,40,40,63,45,45,47,55,47,72,46,54,73,17,46,97,61,78,55,77,88,62,89,83,44,68,72,44,57,49,50,16,52,52,51,26,54,34,47,61,72,35,38,54,34,66,81,38,45,36,19,26,35,42,38,39,36,37,35,58,27,62,33,40,48,61,66,27,52,46,46,35,16,42,36,44,4,39,55,52,43,66,57,68,47,82,43,55,45,16,35,24,30,22,31,59,53,97,90,42,56,30,35,56,48,37,45,89,66,64,41,93,76,49,25,37,38,39,37,26,24,39,66,54,46,92,54,70,68,38,79,46,77,42,66,76,72,62,74,88,52,47,63,59,38,51,50,54,27,50,56,46,12,32,57,48,29,54,53,53,50,50,48,52,52,52,49,60,73,69,63,70,76,88,80,113